Protein 5L7E (pdb70)

Organism: Homo sapiens (NCBI:txid9606)

InterPro domains:
  IPR000536 Nuclear hormone receptor, ligand-binding domain [PF00104] (767-943)
  IPR000536 Nuclear hormone receptor, ligand-binding domain [PS51843] (726-964)
  IPR000536 Nuclear hormone receptor, ligand-binding domain [SM00430] (771-935)
  IPR001628 Zinc finger, nuclear hormone receptor-type [PF00105] (602-669)
  IPR001628 Zinc finger, nuclear hormone receptor-type [PR00047] (603-619)
  IPR001628 Zinc finger, nuclear hormone receptor-type [PR00047] (619-634)
  IPR001628 Zinc finger, nuclear hormone receptor-type [PR00047] (652-660)
  IPR001628 Zinc finger, nuclear hormone receptor-type [PR00047] (660-668)
  IPR001628 Zinc finger, nuclear hormone receptor-type [PS00031] (603-629)
  IPR001628 Zinc finger, nuclear hormone receptor-type [PS51030] (600-675)
  IPR001628 Zinc finger, nuclear hormone receptor-type [SM00399] (600-671)
  IPR013088 Zinc finger, NHR/GATA-type [G3DSA:3.30.50.10] (594-694)
  IPR035500 Nuclear hormone receptor-like domain superfamily [G3DSA:1.10.565.10] (735-984)
  IPR035500 Nuclear hormone receptor-like domain superfamily [SSF48508] (736-982)
  IPR050200 Nuclear hormone receptor family NR3 subfamily [PTHR48092] (253-964)

Sequence (253 aa):
SPVMMVLENIEPEIVYAGYDSSKPDTAENLLSTLNRLAGKQMIQVVKWAKVLPGFKNLPLEDQITLIQYSWMSSLLSSSFALSWRSYKHTNSQFLYFAPDLVFNEEKMHQSAMYELCQQGMHQISLQFVRLQLTFEEYTIMKVLLLLSSTIPKDGLKSQAAFEEMRRTNYIKELRKMVTKSQSWQRFYQLTKLLDSMHDLVSDLLEFCFYTFRESHALKVEFPAMLVEIISDDQLPKVESGNAKPLYFHRKKSLLQQLLTE

Secondary structure (DSSP, 8-state):
-HHHHHHHTPPPP------TTS---HHHHHHHHHHHHHHHHHHHHHHHHTSTTGGGS-HHHHHHHHHHHHHHHHHHHHHHHHHHHHTTSSEEEETTEEE-HHHHHHTT-HHHHHHHHHHHHHHHHHT--HHHHHHHHHHHHTSEEETT--TTHHHHHHHHHHHHHHHHHHHTT---HHHHHHHHHHHHHHHHHHHHHHHHHHHHHHTHHHHT----HHHHHHHHHHHHHHHTT-EEE--SS--/--HHHHHHH-

B-factor: mean 28.47, std 14.19, range [10.64, 115.18]

Radius of gyration: 17.67 Å; Cα contacts (8 Å, |Δi|>4): 302; chains: 2; bounding box: 46×46×39 Å

Nearest PDB structures (foldseek):
  5l7e-assembly1_A  TM=1.004E+00  e=1.446E-34  Homo sapiens
  3vhv-assembly1_A  TM=9.940E-01  e=2.152E-33  Homo sapiens
  2aa2-assembly1_A  TM=9.932E-01  e=4.909E-32  Homo sapiens
  2aa5-assembly2_B  TM=9.903E-01  e=6.840E-32  Homo sapiens
  5vo4-assembly1_A  TM=9.742E-01  e=1.782E-23  Homo sapiens

Foldseek 3Di:
DLLVLLVVLPDDFDALPQDPVDDLALQSLLQSLQSLLLVVLVSVLVSLVSRPLSVVDDPVQNLQLSLVLSLLLLLLVQLVCCCVPPVLQWRCNGVNDTDDQVSLVRNVNVVLRVVSSVLSVVCSVLVDDPSLSSLLSVLSSLFKAFPVGDPCNVSSVVVNVVSLVSNQVVQVVVVRVVVSVSSLVSSQSSVVSSVVVLVVVLVCLVCVVVSVHDHDPSCVVSCVVNVVCVVVVRMDGHGPDDD/DDPVVVVVPD

GO terms:
  GO:1990837 sequence-specific double-stranded DNA binding (F, IDA)
  GO:1901224 positive regulation of non-canonical NF-kappaB signal transduction (P, IMP)
  GO:0043235 signaling receptor complex (C, IDA)
  GO:0003700 DNA-binding transcription factor activity (F, TAS)
  GO:0003707 nuclear steroid receptor activity (F, TAS)
  GO:0007165 signal transduction (P, TAS)
  GO:0005654 nucleoplasm (C, TAS)
  GO:0005829 cytosol (C, TAS)
  GO:0005515 protein binding (F, IPI)
  GO:0005654 nucleoplasm (C, IDA)
  GO:0017025 TBP-class protein binding (F, IPI)

Structure (mmCIF, N/CA/C/O backbone):
data_5L7E
#
_entry.id   5L7E
#
_cell.length_a   48.620
_cell.length_b   77.830
_cell.length_c   78.650
_cell.angle_alpha   90.00
_cell.angle_beta   90.00
_cell.angle_gamma   90.00
#
_symmetry.space_group_name_H-M   'P 21 21 21'
#
loop_
_entity.id
_entity.type
_entity.pdbx_description
1 polymer 'Mineralocorticoid receptor'
2 polymer 'NCOA1 peptide'
3 non-polymer '2-[N-CYCLOHEXYLAMINO]ETHANE SULFONIC ACID'
4 non-polymer (4S)-2-METHYL-2,4-PENTANEDIOL
5 non-polymer 'SULFATE ION'
6 non-polymer 1,2-ETHANEDIOL
7 non-polymer ~{N}-[[4-(3,5-dimethyl-1,2-oxazol-4-yl)phenyl]methyl]benzenesulfonamide
8 water water
#
loop_
_atom_site.group_PDB
_atom_site.id
_atom_site.type_symbol
_atom_site.label_atom_id
_atom_site.label_alt_id
_atom_site.label_comp_id
_atom_site.label_asym_id
_atom_site.label_entity_id
_atom_site.label_seq_id
_atom_site.pdbx_PDB_ins_code
_atom_site.Cartn_x
_atom_site.Cartn_y
_atom_site.Cartn_z
_atom_site.occupancy
_atom_site.B_iso_or_equiv
_atom_site.auth_seq_id
_atom_site.auth_comp_id
_atom_site.auth_asym_id
_atom_site.auth_atom_id
_atom_site.pdbx_PDB_model_num
ATOM 1 N N . SER A 1 25 ? -10.508 3.637 -4.759 1.00 43.96 737 SER A N 1
ATOM 2 C CA . SER A 1 25 ? -11.156 4.945 -4.751 1.00 42.76 737 SER A CA 1
ATOM 3 C C . SER A 1 25 ? -10.882 5.750 -3.476 1.00 40.74 737 SER A C 1
ATOM 4 O O . SER A 1 25 ? -10.309 6.826 -3.632 1.00 38.29 737 SER A O 1
ATOM 7 N N . PRO A 1 26 ? -11.238 5.314 -2.228 1.00 35.25 738 PRO A N 1
ATOM 8 C CA . PRO A 1 26 ? -10.892 6.135 -1.048 1.00 33.45 738 PRO A CA 1
ATOM 9 C C . PRO A 1 26 ? -9.384 6.344 -0.945 1.00 31.79 738 PRO A C 1
ATOM 10 O O . PRO A 1 26 ? -8.956 7.453 -0.647 1.00 30.17 738 PRO A O 1
ATOM 14 N N . VAL A 1 27 ? -8.586 5.314 -1.293 1.00 26.79 739 VAL A N 1
ATOM 15 C CA . VAL A 1 27 ? -7.124 5.384 -1.278 1.00 26.92 739 VAL A CA 1
ATOM 16 C C . VAL A 1 27 ? -6.609 6.376 -2.318 1.00 26.82 739 VAL A C 1
ATOM 17 O O . VAL A 1 27 ? -5.630 7.065 -2.049 1.00 25.35 739 VAL A O 1
ATOM 21 N N A MET A 1 28 ? -7.278 6.447 -3.493 0.50 22.77 740 MET A N 1
ATOM 22 N N B MET A 1 28 ? -7.247 6.449 -3.497 0.50 22.65 740 MET A N 1
ATOM 23 C CA A MET A 1 28 ? -6.925 7.369 -4.577 0.50 22.15 740 MET A CA 1
ATOM 24 C CA B MET A 1 28 ? -6.807 7.392 -4.523 0.50 21.93 740 MET A CA 1
ATOM 25 C C A MET A 1 28 ? -7.156 8.794 -4.100 0.50 23.65 740 MET A C 1
ATOM 26 C C B MET A 1 28 ? -7.140 8.824 -4.090 0.50 23.51 740 MET A C 1
ATOM 27 O O A MET A 1 28 ? -6.354 9.677 -4.407 0.50 23.60 740 MET A O 1
ATOM 28 O O B MET A 1 28 ? -6.358 9.735 -4.372 0.50 23.39 740 MET A O 1
ATOM 37 N N . VAL A 1 29 ? -8.227 9.006 -3.305 1.00 19.18 741 VAL A N 1
ATOM 38 C CA . VAL A 1 29 ? -8.554 10.328 -2.737 1.00 17.27 741 VAL A CA 1
ATOM 39 C C . VAL A 1 29 ? -7.416 10.681 -1.769 1.00 18.75 741 VAL A C 1
ATOM 40 O O . VAL A 1 29 ? -6.876 11.787 -1.865 1.00 17.34 741 VAL A O 1
ATOM 44 N N . LEU A 1 30 ? -7.027 9.724 -0.876 1.00 16.84 742 LEU A N 1
ATOM 45 C CA . LEU A 1 30 ? -5.932 9.929 0.087 1.00 16.70 742 LEU A CA 1
ATOM 46 C C . LEU A 1 30 ? -4.654 10.400 -0.606 1.00 19.80 742 LEU A C 1
ATOM 47 O O . LEU A 1 30 ? -4.022 11.353 -0.152 1.00 17.55 742 LEU A O 1
ATOM 52 N N . GLU A 1 31 ? -4.279 9.743 -1.717 1.00 17.90 743 GLU A N 1
ATOM 53 C CA . GLU A 1 31 ? -3.075 10.128 -2.449 1.00 18.99 743 GLU A CA 1
ATOM 54 C C . GLU A 1 31 ? -3.122 11.554 -2.961 1.00 22.63 743 GLU A C 1
ATOM 55 O O . GLU A 1 31 ? -2.110 12.251 -2.910 1.00 22.82 743 GLU A O 1
ATOM 61 N N . ASN A 1 32 ? -4.305 12.014 -3.403 1.00 18.00 744 ASN A N 1
ATOM 62 C CA . ASN A 1 32 ? -4.461 13.359 -3.961 1.00 17.93 744 ASN A CA 1
ATOM 63 C C . ASN A 1 32 ? -4.613 14.462 -2.936 1.00 22.42 744 ASN A C 1
ATOM 64 O O . ASN A 1 32 ? -4.394 15.613 -3.281 1.00 22.59 744 ASN A O 1
ATOM 69 N N . ILE A 1 33 ? -5.004 14.139 -1.690 1.00 18.89 745 ILE A N 1
ATOM 70 C CA . ILE A 1 33 ? -5.206 15.175 -0.659 1.00 17.16 745 ILE A CA 1
ATOM 71 C C . ILE A 1 33 ? -4.006 15.332 0.280 1.00 22.27 745 ILE A C 1
ATOM 72 O O . ILE A 1 33 ? -4.074 16.102 1.237 1.00 22.30 745 ILE A O 1
ATOM 77 N N . GLU A 1 34 ? -2.914 14.601 0.007 1.00 20.43 746 GLU A N 1
ATOM 78 C CA . GLU A 1 34 ? -1.702 14.656 0.814 1.00 21.85 746 GLU A CA 1
ATOM 79 C C . GLU A 1 34 ? -1.162 16.090 0.776 1.00 28.13 746 GLU A C 1
ATOM 80 O O . GLU A 1 34 ? -1.077 16.672 -0.306 1.00 27.89 746 GLU A O 1
ATOM 86 N N . PRO A 1 35 ? -0.974 16.737 1.948 1.00 26.79 747 PRO A N 1
ATOM 87 C CA . PRO A 1 35 ? -0.556 18.151 1.956 1.00 27.22 747 PRO A CA 1
ATOM 88 C C . PRO A 1 35 ? 0.814 18.346 1.333 1.00 30.97 747 PRO A C 1
ATOM 89 O O . PRO A 1 35 ? 1.629 17.434 1.374 1.00 30.72 747 PRO A O 1
ATOM 93 N N . GLU A 1 36 ? 1.064 19.529 0.777 1.00 27.56 748 GLU A N 1
ATOM 94 C CA . GLU A 1 36 ? 2.370 19.859 0.213 1.00 28.54 748 GLU A CA 1
ATOM 95 C C . GLU A 1 36 ? 3.391 19.985 1.359 1.00 30.68 748 GLU A C 1
ATOM 96 O O . GLU A 1 36 ? 3.018 20.284 2.486 1.00 26.86 748 GLU A O 1
ATOM 102 N N . ILE A 1 37 ? 4.661 19.715 1.078 1.00 29.62 749 ILE A N 1
ATOM 103 C CA . ILE A 1 37 ? 5.720 19.839 2.090 1.00 30.09 749 ILE A CA 1
ATOM 104 C C . ILE A 1 37 ? 5.862 21.336 2.476 1.00 29.16 749 ILE A C 1
ATOM 105 O O . ILE A 1 37 ? 5.611 22.206 1.646 1.00 29.72 749 ILE A O 1
ATOM 110 N N . VAL A 1 38 ? 6.152 21.625 3.743 1.00 21.69 750 VAL A N 1
ATOM 111 C CA . VAL A 1 38 ? 6.294 23.011 4.204 1.00 20.71 750 VAL A CA 1
ATOM 112 C C . VAL A 1 38 ? 7.704 23.253 4.737 1.00 20.11 750 VAL A C 1
ATOM 113 O O . VAL A 1 38 ? 8.346 22.312 5.230 1.00 17.56 750 VAL A O 1
ATOM 117 N N . TYR A 1 39 ? 8.188 24.496 4.627 1.00 15.96 751 TYR A N 1
ATOM 118 C CA . TYR A 1 39 ? 9.523 24.831 5.121 1.00 15.55 751 TYR A CA 1
ATOM 119 C C . TYR A 1 39 ? 9.484 25.112 6.609 1.00 19.60 751 TYR A C 1
ATOM 120 O O . TYR A 1 39 ? 8.469 25.592 7.119 1.00 19.21 751 TYR A O 1
ATOM 129 N N . ALA A 1 40 ? 10.619 24.896 7.279 1.00 17.48 752 ALA A N 1
ATOM 130 C CA . ALA A 1 40 ? 10.754 25.138 8.709 1.00 19.49 752 ALA A CA 1
ATOM 131 C C . ALA A 1 40 ? 10.980 26.623 9.021 1.00 26.44 752 ALA A C 1
ATOM 132 O O . ALA A 1 40 ? 10.598 27.090 10.101 1.00 26.24 752 ALA A O 1
ATOM 134 N N . GLY A 1 41 ? 11.621 27.337 8.098 1.00 23.62 753 GLY A N 1
ATOM 135 C CA . GLY A 1 41 ? 11.989 28.734 8.318 1.00 24.95 753 GLY A CA 1
ATOM 136 C C . GLY A 1 41 ? 13.165 28.778 9.275 1.00 30.31 753 GLY A C 1
ATOM 137 O O . GLY A 1 41 ? 13.255 29.660 10.132 1.00 32.40 753 GLY A O 1
ATOM 138 N N . TYR A 1 42 ? 14.045 27.779 9.166 1.00 24.28 754 TYR A N 1
ATOM 139 C CA . TYR A 1 42 ? 15.218 27.614 10.011 1.00 24.23 754 TYR A CA 1
ATOM 140 C C . TYR A 1 42 ? 16.300 28.646 9.685 1.00 30.22 754 TYR A C 1
ATOM 141 O O . TYR A 1 42 ? 16.663 28.792 8.522 1.00 29.82 754 TYR A O 1
ATOM 150 N N . ASP A 1 43 ? 16.799 29.353 10.724 1.00 27.41 755 ASP A N 1
ATOM 151 C CA . ASP A 1 43 ? 17.853 30.365 10.632 1.00 27.31 755 ASP A CA 1
ATOM 152 C C . ASP A 1 43 ? 19.202 29.760 11.024 1.00 30.61 755 ASP A C 1
ATOM 153 O O . ASP A 1 43 ? 19.538 29.674 12.213 1.00 30.49 755 ASP A O 1
ATOM 158 N N . SER A 1 44 ? 19.967 29.315 10.010 1.00 27.83 756 SER A N 1
ATOM 159 C CA . SER A 1 44 ? 21.272 28.677 10.184 1.00 28.39 756 SER A CA 1
ATOM 160 C C . SER A 1 44 ? 22.388 29.674 10.563 1.00 36.11 756 SER A C 1
ATOM 161 O O . SER A 1 44 ? 23.522 29.259 10.779 1.00 35.71 756 SER A O 1
ATOM 164 N N . SER A 1 45 ? 22.066 30.968 10.639 1.00 35.69 757 SER A N 1
ATOM 165 C CA . SER A 1 45 ? 23.019 32.001 11.047 1.00 37.07 757 SER A CA 1
ATOM 166 C C . SER A 1 45 ? 22.980 32.129 12.574 1.00 45.35 757 SER A C 1
ATOM 167 O O . SER A 1 45 ? 23.957 32.567 13.173 1.00 47.19 757 SER A O 1
ATOM 170 N N . LYS A 1 46 ? 21.845 31.732 13.197 1.00 42.69 758 LYS A N 1
ATOM 171 C CA . LYS A 1 46 ? 21.628 31.730 14.648 1.00 42.32 758 LYS A CA 1
ATOM 172 C C . LYS A 1 46 ? 22.357 30.535 15.287 1.00 47.16 758 LYS A C 1
ATOM 173 O O . LYS A 1 46 ? 22.517 29.506 14.612 1.00 47.18 758 LYS A O 1
ATOM 179 N N . PRO A 1 47 ? 22.797 30.611 16.577 1.00 43.49 759 PRO A N 1
ATOM 180 C CA . PRO A 1 47 ? 23.496 29.454 17.169 1.00 42.61 759 PRO A CA 1
ATOM 181 C C . PRO A 1 47 ? 22.586 28.236 17.267 1.00 44.79 759 PRO A C 1
ATOM 182 O O . PRO A 1 47 ? 21.381 28.391 17.496 1.00 44.22 759 PRO A O 1
ATOM 186 N N . ASP A 1 48 ? 23.142 27.037 17.027 1.00 39.27 760 ASP A N 1
ATOM 187 C CA . ASP A 1 48 ? 22.350 25.814 17.078 1.00 38.24 760 ASP A CA 1
ATOM 188 C C . ASP A 1 48 ? 22.178 25.267 18.465 1.00 40.12 760 ASP A C 1
ATOM 189 O O . ASP A 1 48 ? 22.569 24.136 18.757 1.00 41.83 760 ASP A O 1
ATOM 194 N N . THR A 1 49 ? 21.568 26.084 19.328 1.00 33.05 761 THR A N 1
ATOM 195 C CA . THR A 1 49 ? 21.280 25.703 20.702 1.00 31.23 761 THR A CA 1
ATOM 196 C C . THR A 1 49 ? 20.002 24.869 20.663 1.00 31.36 761 THR A C 1
ATOM 197 O O . THR A 1 49 ? 19.297 24.888 19.646 1.00 28.89 761 THR A O 1
ATOM 201 N N . ALA A 1 50 ? 19.711 24.146 21.753 1.00 27.99 762 ALA A N 1
ATOM 202 C CA . ALA A 1 50 ? 18.489 23.350 21.888 1.00 29.05 762 ALA A CA 1
ATOM 203 C C . ALA A 1 50 ? 17.253 24.274 21.800 1.00 32.07 762 ALA A C 1
ATOM 204 O O . ALA A 1 50 ? 16.300 23.935 21.107 1.00 30.09 762 ALA A O 1
ATOM 206 N N . GLU A 1 51 ? 17.309 25.478 22.418 1.00 28.77 763 GLU A N 1
ATOM 207 C CA . GLU A 1 51 ? 16.177 26.422 22.374 1.00 29.08 763 GLU A CA 1
ATOM 208 C C . GLU A 1 51 ? 15.828 26.904 20.977 1.00 31.03 763 GLU A C 1
ATOM 209 O O . GLU A 1 51 ? 14.647 26.980 20.652 1.00 30.16 763 GLU A O 1
ATOM 215 N N . ASN A 1 52 ? 16.841 27.223 20.153 1.00 25.88 764 ASN A N 1
ATOM 216 C CA . ASN A 1 52 ? 16.629 27.685 18.791 1.00 25.35 764 ASN A CA 1
ATOM 217 C C . ASN A 1 52 ? 16.106 26.548 17.901 1.00 26.58 764 ASN A C 1
ATOM 218 O O . ASN A 1 52 ? 15.134 26.753 17.163 1.00 25.11 764 ASN A O 1
ATOM 223 N N . LEU A 1 53 ? 16.708 25.353 18.001 1.00 22.75 765 LEU A N 1
ATOM 224 C CA . LEU A 1 53 ? 16.247 24.186 17.221 1.00 22.05 765 LEU A CA 1
ATOM 225 C C . LEU A 1 53 ? 14.835 23.768 17.620 1.00 21.45 765 LEU A C 1
ATOM 226 O O . LEU A 1 53 ? 13.980 23.585 16.743 1.00 20.03 765 LEU A O 1
ATOM 231 N N . LEU A 1 54 ? 14.581 23.637 18.931 1.00 17.41 766 LEU A N 1
ATOM 232 C CA . LEU A 1 54 ? 13.245 23.242 19.405 1.00 18.72 766 LEU A CA 1
ATOM 233 C C . LEU A 1 54 ? 12.191 24.280 19.061 1.00 21.07 766 LEU A C 1
ATOM 234 O O . LEU A 1 54 ? 11.093 23.896 18.666 1.00 19.42 766 LEU A O 1
ATOM 239 N N . SER A 1 55 ? 12.527 25.600 19.163 1.00 18.69 767 SER A N 1
ATOM 240 C CA . SER A 1 55 ? 11.555 26.653 18.801 1.00 18.14 767 SER A CA 1
ATOM 241 C C . SER A 1 55 ? 11.204 26.561 17.300 1.00 20.54 767 SER A C 1
ATOM 242 O O . SER A 1 55 ? 10.047 26.717 16.929 1.00 17.97 767 SER A O 1
ATOM 245 N N . THR A 1 56 ? 12.206 26.304 16.446 1.00 18.87 768 THR A N 1
ATOM 246 C CA . THR A 1 56 ? 12.006 26.166 14.991 1.00 17.83 768 THR A CA 1
ATOM 247 C C . THR A 1 56 ? 11.125 24.937 14.707 1.00 19.19 768 THR A C 1
ATOM 248 O O . THR A 1 56 ? 10.218 25.017 13.875 1.00 17.47 768 THR A O 1
ATOM 252 N N . LEU A 1 57 ? 11.406 23.810 15.381 1.00 17.25 769 LEU A N 1
ATOM 253 C CA . LEU A 1 57 ? 10.609 22.577 15.227 1.00 16.83 769 LEU A CA 1
ATOM 254 C C . LEU A 1 57 ? 9.161 22.797 15.681 1.00 18.22 769 LEU A C 1
ATOM 255 O O . LEU A 1 57 ? 8.241 22.322 15.025 1.00 16.18 769 LEU A O 1
ATOM 260 N N . ASN A 1 58 ? 8.966 23.533 16.804 1.00 14.84 770 ASN A N 1
ATOM 261 C CA . ASN A 1 58 ? 7.627 23.848 17.318 1.00 14.52 770 ASN A CA 1
ATOM 262 C C . ASN A 1 58 ? 6.847 24.729 16.348 1.00 17.75 770 ASN A C 1
ATOM 263 O O . ASN A 1 58 ? 5.662 24.457 16.131 1.00 15.42 770 ASN A O 1
ATOM 268 N N . ARG A 1 59 ? 7.498 25.767 15.752 1.00 15.30 771 ARG A N 1
ATOM 269 C CA . ARG A 1 59 ? 6.847 26.618 14.736 1.00 15.78 771 ARG A CA 1
ATOM 270 C C . ARG A 1 59 ? 6.472 25.746 13.513 1.00 18.24 771 ARG A C 1
ATOM 271 O O . ARG A 1 59 ? 5.379 25.893 12.968 1.00 17.39 771 ARG A O 1
ATOM 279 N N . LEU A 1 60 ? 7.392 24.859 13.070 1.00 15.61 772 LEU A N 1
ATOM 280 C CA . LEU A 1 60 ? 7.094 23.962 11.947 1.00 16.06 772 LEU A CA 1
ATOM 281 C C . LEU A 1 60 ? 5.878 23.052 12.285 1.00 17.13 772 LEU A C 1
ATOM 282 O O . LEU A 1 60 ? 4.986 22.902 11.453 1.00 16.30 772 LEU A O 1
ATOM 287 N N . ALA A 1 61 ? 5.828 22.495 13.510 1.00 14.19 773 ALA A N 1
ATOM 288 C CA . ALA A 1 61 ? 4.688 21.656 13.942 1.00 14.87 773 ALA A CA 1
ATOM 289 C C . ALA A 1 61 ? 3.377 22.431 13.903 1.00 16.52 773 ALA A C 1
ATOM 290 O O . ALA A 1 61 ? 2.367 21.874 13.488 1.00 14.21 773 ALA A O 1
ATOM 292 N N . GLY A 1 62 ? 3.399 23.706 14.313 1.00 15.42 774 GLY A N 1
ATOM 293 C CA . GLY A 1 62 ? 2.197 24.535 14.273 1.00 14.57 774 GLY A CA 1
ATOM 294 C C . GLY A 1 62 ? 1.689 24.670 12.841 1.00 17.77 774 GLY A C 1
ATOM 295 O O . GLY A 1 62 ? 0.485 24.536 12.595 1.00 17.98 774 GLY A O 1
ATOM 296 N N . LYS A 1 63 ? 2.608 24.928 11.879 1.00 16.30 775 LYS A N 1
ATOM 297 C CA . LYS A 1 63 ? 2.251 25.072 10.458 1.00 17.30 775 LYS A CA 1
ATOM 298 C C . LYS A 1 63 ? 1.698 23.755 9.915 1.00 19.40 775 LYS A C 1
ATOM 299 O O . LYS A 1 63 ? 0.660 23.729 9.241 1.00 17.51 775 LYS A O 1
ATOM 305 N N . GLN A 1 64 ? 2.363 22.654 10.273 1.00 15.39 776 GLN A N 1
ATOM 306 C CA . GLN A 1 64 ? 1.943 21.309 9.872 1.00 14.31 776 GLN A CA 1
ATOM 307 C C . GLN A 1 64 ? 0.586 20.944 10.459 1.00 17.05 776 GLN A C 1
ATOM 308 O O . GLN A 1 64 ? -0.185 20.253 9.797 1.00 18.54 776 GLN A O 1
ATOM 314 N N . MET A 1 65 ? 0.276 21.425 11.678 1.00 14.07 777 MET A N 1
ATOM 315 C CA . MET A 1 65 ? -1.038 21.172 12.277 1.00 14.03 777 MET A CA 1
ATOM 316 C C . MET A 1 65 ? -2.183 21.865 11.519 1.00 18.89 777 MET A C 1
ATOM 317 O O . MET A 1 65 ? -3.286 21.319 11.423 1.00 18.15 777 MET A O 1
ATOM 322 N N . ILE A 1 66 ? -1.915 23.035 10.926 1.00 17.37 778 ILE A N 1
ATOM 323 C CA . ILE A 1 66 ? -2.951 23.687 10.098 1.00 17.82 778 ILE A CA 1
ATOM 324 C C . ILE A 1 66 ? -3.236 22.781 8.869 1.00 18.52 778 ILE A C 1
ATOM 325 O O . ILE A 1 66 ? -4.395 22.550 8.513 1.00 18.31 778 ILE A O 1
ATOM 330 N N . GLN A 1 67 ? -2.185 22.217 8.281 1.00 15.30 779 GLN A N 1
ATOM 331 C CA . GLN A 1 67 ? -2.315 21.284 7.155 1.00 16.81 779 GLN A CA 1
ATOM 332 C C . GLN A 1 67 ? -3.082 20.019 7.560 1.00 20.29 779 GLN A C 1
ATOM 333 O O . GLN A 1 67 ? -3.888 19.538 6.761 1.00 18.99 779 GLN A O 1
ATOM 339 N N . VAL A 1 68 ? -2.821 19.478 8.784 1.00 16.07 780 VAL A N 1
ATOM 340 C CA . VAL A 1 68 ? -3.535 18.296 9.299 1.00 15.37 780 VAL A CA 1
ATOM 341 C C . VAL A 1 68 ? -5.031 18.605 9.357 1.00 18.92 780 VAL A C 1
ATOM 342 O O . VAL A 1 68 ? -5.833 17.813 8.876 1.00 17.76 780 VAL A O 1
ATOM 346 N N . VAL A 1 69 ? -5.407 19.762 9.937 1.00 16.14 781 VAL A N 1
ATOM 347 C CA . VAL A 1 69 ? -6.822 20.133 10.017 1.00 16.92 781 VAL A CA 1
ATOM 348 C C . VAL A 1 69 ? -7.473 20.201 8.617 1.00 20.99 781 VAL A C 1
ATOM 349 O O . VAL A 1 69 ? -8.535 19.610 8.409 1.00 20.05 781 VAL A O 1
ATOM 353 N N . LYS A 1 70 ? -6.825 20.886 7.664 1.00 18.33 782 LYS A N 1
ATOM 354 C CA . LYS A 1 70 ? -7.327 20.990 6.272 1.00 18.16 782 LYS A CA 1
ATOM 355 C C . LYS A 1 70 ? -7.444 19.631 5.563 1.00 20.86 782 LYS A C 1
ATOM 356 O O . LYS A 1 70 ? -8.420 19.398 4.840 1.00 20.26 782 LYS A O 1
ATOM 362 N N . TRP A 1 71 ? -6.483 18.723 5.815 1.00 16.27 783 TRP A N 1
ATOM 363 C CA . TRP A 1 71 ? -6.453 17.356 5.265 1.00 16.63 783 TRP A CA 1
ATOM 364 C C . TRP A 1 71 ? -7.622 16.557 5.872 1.00 19.58 783 TRP A C 1
ATOM 365 O O . TRP A 1 71 ? -8.412 15.981 5.126 1.00 18.43 783 TRP A O 1
ATOM 376 N N . ALA A 1 72 ? -7.748 16.560 7.212 1.00 16.99 784 ALA A N 1
ATOM 377 C CA . ALA A 1 72 ? -8.816 15.840 7.931 1.00 18.43 784 ALA A CA 1
ATOM 378 C C . ALA A 1 72 ? -10.207 16.253 7.455 1.00 22.06 784 ALA A C 1
ATOM 379 O O . ALA A 1 72 ? -11.055 15.383 7.263 1.00 21.49 784 ALA A O 1
ATOM 381 N N . LYS A 1 73 ? -10.423 17.557 7.209 1.00 18.48 785 LYS A N 1
ATOM 382 C CA . LYS A 1 73 ? -11.707 18.075 6.717 1.00 19.26 785 LYS A CA 1
ATOM 383 C C . LYS A 1 73 ? -12.161 17.387 5.425 1.00 23.89 785 LYS A C 1
ATOM 384 O O . LYS A 1 73 ? -13.352 17.172 5.267 1.00 24.31 785 LYS A O 1
ATOM 390 N N . VAL A 1 74 ? -11.215 17.000 4.526 1.00 18.79 786 VAL A N 1
ATOM 391 C CA . VAL A 1 74 ? -11.546 16.376 3.230 1.00 18.00 786 VAL A CA 1
ATOM 392 C C . VAL A 1 74 ? -11.311 14.867 3.181 1.00 21.16 786 VAL A C 1
ATOM 393 O O . VAL A 1 74 ? -11.400 14.255 2.124 1.00 18.94 786 VAL A O 1
ATOM 397 N N . LEU A 1 75 ? -11.018 14.274 4.334 1.00 19.72 787 LEU A N 1
ATOM 398 C CA . LEU A 1 75 ? -10.759 12.852 4.468 1.00 20.42 787 LEU A CA 1
ATOM 399 C C . LEU A 1 75 ? -12.086 12.120 4.329 1.00 22.78 787 LEU A C 1
ATOM 400 O O . LEU A 1 75 ? -12.996 12.451 5.081 1.00 22.66 787 LEU A O 1
ATOM 405 N N . PRO A 1 76 ? -12.278 11.172 3.382 1.00 21.25 788 PRO A N 1
ATOM 406 C CA . PRO A 1 76 ? -13.615 10.519 3.277 1.00 21.83 788 PRO A CA 1
ATOM 407 C C . PRO A 1 76 ? -14.085 9.901 4.595 1.00 24.23 788 PRO A C 1
ATOM 408 O O . PRO A 1 76 ? -13.338 9.168 5.235 1.00 24.92 788 PRO A O 1
ATOM 412 N N . GLY A 1 77 ? -15.256 10.326 5.035 1.00 21.64 789 GLY A N 1
ATOM 413 C CA . GLY A 1 77 ? -15.892 9.862 6.268 1.00 21.26 789 GLY A CA 1
ATOM 414 C C . GLY A 1 77 ? -15.742 10.754 7.485 1.00 23.87 789 GLY A C 1
ATOM 415 O O . GLY A 1 77 ? -16.568 10.687 8.403 1.00 22.68 789 GLY A O 1
ATOM 416 N N . PHE A 1 78 ? -14.704 11.625 7.504 1.00 19.66 790 PHE A N 1
ATOM 417 C CA . PHE A 1 78 ? -14.422 12.452 8.674 1.00 19.50 790 PHE A CA 1
ATOM 418 C C . PHE A 1 78 ? -15.515 13.433 9.046 1.00 23.65 790 PHE A C 1
ATOM 419 O O . PHE A 1 78 ? -15.824 13.576 10.235 1.00 20.82 790 PHE A O 1
ATOM 427 N N . LYS A 1 79 ? -16.133 14.063 8.033 1.00 23.50 791 LYS A N 1
ATOM 428 C CA . LYS A 1 79 ? -17.232 15.023 8.193 1.00 24.80 791 LYS A CA 1
ATOM 429 C C . LYS A 1 79 ? -18.493 14.401 8.821 1.00 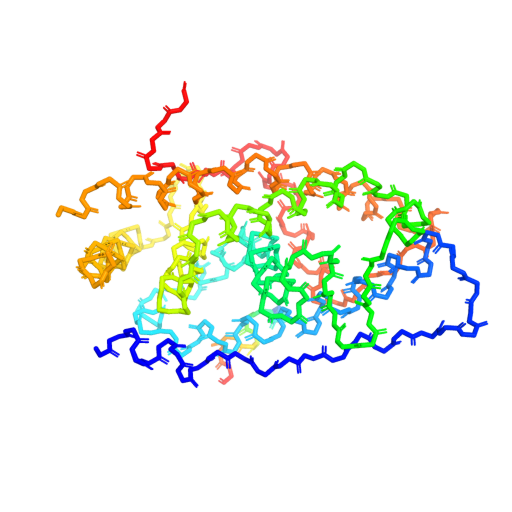28.29 791 LYS A C 1
ATOM 430 O O . LYS A 1 79 ? -19.311 15.143 9.348 1.00 28.72 791 LYS A O 1
ATOM 436 N N . ASN A 1 80 ? -18.667 13.069 8.746 1.00 24.51 792 ASN A N 1
ATOM 437 C CA . ASN A 1 80 ? -19.799 12.366 9.376 1.00 25.13 792 ASN A CA 1
ATOM 438 C C . ASN A 1 80 ? -19.664 12.434 10.912 1.00 27.97 792 ASN A C 1
ATOM 439 O O . ASN A 1 80 ? -20.663 12.391 11.630 1.00 27.05 792 ASN A O 1
ATOM 444 N N . LEU A 1 81 ? -18.423 12.552 11.419 1.00 22.23 793 LEU A N 1
ATOM 445 C CA . LEU A 1 81 ? -18.223 12.588 12.867 1.00 20.38 793 LEU A CA 1
ATOM 446 C C . LEU A 1 81 ? -18.585 13.964 13.418 1.00 24.12 793 LEU A C 1
ATOM 447 O O . LEU A 1 81 ? -18.279 14.968 12.772 1.00 24.05 793 LEU A O 1
ATOM 452 N N . PRO A 1 82 ? -19.222 14.044 14.612 1.00 21.08 794 PRO A N 1
ATOM 453 C CA . PRO A 1 82 ? -19.530 15.361 15.183 1.00 20.89 794 PRO A CA 1
ATOM 454 C C . PRO A 1 82 ? -18.278 16.173 15.436 1.00 23.58 794 PRO A C 1
ATOM 455 O O . PRO A 1 82 ? -17.186 15.612 15.599 1.00 19.73 794 PRO A O 1
ATOM 459 N N . LEU A 1 83 ? -18.434 17.499 15.404 1.00 22.99 795 LEU A N 1
ATOM 460 C CA . LEU A 1 83 ? -17.340 18.448 15.589 1.00 23.47 795 LEU A CA 1
ATOM 461 C C . LEU A 1 83 ? -16.476 18.180 16.825 1.00 26.34 795 LEU A C 1
ATOM 462 O O . LEU A 1 83 ? -15.250 18.194 16.706 1.00 24.55 795 LEU A O 1
ATOM 467 N N . GLU A 1 84 ? -17.110 17.944 17.999 1.00 22.36 796 GLU A N 1
ATOM 468 C CA . GLU A 1 84 ? -16.405 17.656 19.250 1.00 21.99 796 GLU A CA 1
ATOM 469 C C . GLU A 1 84 ? -15.484 16.418 19.080 1.00 20.93 796 GLU A C 1
ATOM 470 O O . GLU A 1 84 ? -14.372 16.413 19.607 1.00 20.43 796 GLU A O 1
ATOM 476 N N . ASP A 1 85 ? -15.959 15.388 18.365 1.00 17.79 797 ASP A N 1
ATOM 477 C CA . ASP A 1 85 ? -15.182 14.157 18.119 1.00 16.55 797 ASP A CA 1
ATOM 478 C C . ASP A 1 85 ? -14.024 14.411 17.148 1.00 19.59 797 ASP A C 1
ATOM 479 O O . ASP A 1 85 ? -12.955 13.837 17.304 1.00 17.16 797 ASP A O 1
ATOM 484 N N . GLN A 1 86 ? -14.236 15.265 16.149 1.00 17.73 798 GLN A N 1
ATOM 485 C CA . GLN A 1 86 ? -13.182 15.619 15.171 1.00 16.82 798 GLN A CA 1
ATOM 486 C C . GLN A 1 86 ? -12.040 16.312 15.900 1.00 18.58 798 GLN A C 1
ATOM 487 O O . GLN A 1 86 ? -10.876 16.002 15.656 1.00 17.02 798 GLN A O 1
ATOM 493 N N . ILE A 1 87 ? -12.378 17.226 16.815 1.00 15.80 799 ILE A N 1
ATOM 494 C CA . ILE A 1 87 ? -11.408 17.963 17.647 1.00 17.34 799 ILE A CA 1
ATOM 495 C C . ILE A 1 87 ? -10.672 17.001 18.570 1.00 18.10 799 ILE A C 1
ATOM 496 O O . ILE A 1 87 ? -9.444 17.049 18.628 1.00 15.81 799 ILE A O 1
ATOM 501 N N . THR A 1 88 ? -11.411 16.107 19.252 1.00 15.79 800 THR A N 1
ATOM 502 C CA . THR A 1 88 ? -10.804 15.123 20.163 1.00 16.22 800 THR A CA 1
ATOM 503 C C . THR A 1 88 ? -9.757 14.271 19.420 1.00 17.41 800 THR A C 1
ATOM 504 O O . THR A 1 88 ? -8.642 14.096 19.915 1.00 15.96 800 THR A O 1
ATOM 508 N N . LEU A 1 89 ? -10.123 13.740 18.247 1.00 14.33 801 LEU A N 1
ATOM 509 C CA . LEU A 1 89 ? -9.232 12.883 17.438 1.00 13.52 801 LEU A CA 1
ATOM 510 C C . LEU A 1 89 ? -7.959 13.576 16.989 1.00 16.46 801 LEU A C 1
ATOM 511 O O . LEU A 1 89 ? -6.876 13.022 17.162 1.00 15.33 801 LEU A O 1
ATOM 516 N N . ILE A 1 90 ? -8.078 14.814 16.479 1.00 13.80 802 ILE A N 1
ATOM 517 C CA . ILE A 1 90 ? -6.921 15.619 16.067 1.00 14.34 802 ILE A CA 1
ATOM 518 C C . ILE A 1 90 ? -6.028 15.917 17.288 1.00 15.83 802 ILE A C 1
ATOM 519 O O . ILE A 1 90 ? -4.820 15.798 17.174 1.00 14.46 802 ILE A O 1
ATOM 524 N N . GLN A 1 91 ? -6.614 16.315 18.431 1.00 14.23 803 GLN A N 1
ATOM 525 C CA . GLN A 1 91 ? -5.815 16.640 19.629 1.00 14.12 803 GLN A CA 1
ATOM 526 C C . GLN A 1 91 ? -5.090 15.425 20.219 1.00 18.25 803 GLN A C 1
ATOM 527 O O . GLN A 1 91 ? -3.977 15.571 20.710 1.00 17.93 803 GLN A O 1
ATOM 533 N N . TYR A 1 92 ? -5.721 14.245 20.212 1.00 15.37 804 TYR A N 1
ATOM 534 C CA . TYR A 1 92 ? -5.048 13.044 20.731 1.00 15.90 804 TYR A CA 1
ATOM 535 C C . TYR A 1 92 ? -3.981 12.494 19.777 1.00 17.97 804 TYR A C 1
ATOM 536 O O . TYR A 1 92 ? -3.012 11.890 20.235 1.00 19.33 804 TYR A O 1
ATOM 545 N N . SER A 1 93 ? -4.197 12.600 18.462 1.00 12.36 805 SER A N 1
ATOM 546 C CA . SER A 1 93 ? -3.301 11.956 17.488 1.00 12.41 805 SER A CA 1
ATOM 547 C C . SER A 1 93 ? -2.213 12.817 16.868 1.00 15.18 805 SER A C 1
ATOM 548 O O . SER A 1 93 ? -1.427 12.263 16.100 1.00 14.46 805 SER A O 1
ATOM 551 N N . TRP A 1 94 ? -2.194 14.139 17.123 1.00 13.91 806 TRP A N 1
ATOM 552 C CA . TRP A 1 94 ? -1.282 15.087 16.470 1.00 14.28 806 TRP A CA 1
ATOM 553 C C . TRP A 1 94 ? 0.185 14.647 16.442 1.00 16.24 806 TRP A C 1
ATOM 554 O O . TRP A 1 94 ? 0.791 14.643 15.363 1.00 14.74 806 TRP A O 1
ATOM 565 N N . MET A 1 95 ? 0.729 14.224 17.599 1.00 12.87 807 MET A N 1
ATOM 566 C CA . MET A 1 95 ? 2.137 13.771 17.662 1.00 11.76 807 MET A CA 1
ATOM 567 C C . MET A 1 95 ? 2.368 12.530 16.799 1.00 15.70 807 MET A C 1
ATOM 568 O O . MET A 1 95 ? 3.423 12.430 16.143 1.00 15.04 807 MET A O 1
ATOM 573 N N A SER A 1 96 ? 1.405 11.585 16.794 0.50 12.25 808 SER A N 1
ATOM 574 N N B SER A 1 96 ? 1.396 11.583 16.792 0.50 13.12 808 SER A N 1
ATOM 575 C CA A SER A 1 96 ? 1.509 10.365 15.990 0.50 11.52 808 SER A CA 1
ATOM 576 C CA B SER A 1 96 ? 1.465 10.354 15.987 0.50 12.87 808 SER A CA 1
ATOM 577 C C A SER A 1 96 ? 1.521 10.679 14.495 0.50 15.34 808 SER A C 1
ATOM 578 C C B SER A 1 96 ? 1.522 10.687 14.502 0.50 15.93 808 SER A C 1
ATOM 579 O O A SER A 1 96 ? 2.330 10.108 13.765 0.50 12.81 808 SER A O 1
ATOM 580 O O B SER A 1 96 ? 2.350 10.127 13.784 0.50 13.45 808 SER A O 1
ATOM 585 N N . LEU A 1 97 ? 0.632 11.587 14.045 1.00 12.89 809 LEU A N 1
ATOM 586 C CA . LEU A 1 97 ? 0.541 11.989 12.640 1.00 13.42 809 LEU A CA 1
ATOM 587 C C . LEU A 1 97 ? 1.816 12.707 12.199 1.00 15.70 809 LEU A C 1
ATOM 588 O O . LEU A 1 97 ? 2.341 12.418 11.122 1.00 16.20 809 LEU A O 1
ATOM 593 N N . LEU A 1 98 ? 2.321 13.617 13.043 1.00 12.28 810 LEU A N 1
ATOM 594 C CA . LEU A 1 98 ? 3.550 14.359 12.706 1.00 12.74 810 LEU A CA 1
ATOM 595 C C . LEU A 1 98 ? 4.779 13.445 12.661 1.00 15.18 810 LEU A C 1
ATOM 596 O O . LEU A 1 98 ? 5.610 13.596 11.766 1.00 13.69 810 LEU A O 1
ATOM 601 N N A SER A 1 99 ? 4.897 12.496 13.607 0.34 13.13 811 SER A N 1
ATOM 602 N N B SER A 1 99 ? 4.877 12.488 13.597 0.33 12.29 811 SER A N 1
ATOM 603 N N C SER A 1 99 ? 4.879 12.491 13.603 0.33 12.69 811 SER A N 1
ATOM 604 C CA A SER A 1 99 ? 6.057 11.592 13.610 0.34 13.16 811 SER A CA 1
ATOM 605 C CA B SER A 1 99 ? 6.014 11.560 13.642 0.33 11.96 811 SER A CA 1
ATOM 606 C CA C SER A 1 99 ? 6.018 11.565 13.651 0.33 12.56 811 SER A CA 1
ATOM 607 C C A SER A 1 99 ? 6.008 10.567 12.460 0.34 17.01 811 SER A C 1
ATOM 608 C C B SER A 1 99 ? 5.994 10.591 12.454 0.33 16.45 811 SER A C 1
ATOM 609 C C C SER A 1 99 ? 5.996 10.591 12.459 0.33 16.70 811 SER A C 1
ATOM 610 O O A SER A 1 99 ? 7.051 10.235 11.899 0.34 16.31 811 SER A O 1
ATOM 611 O O B SER A 1 99 ? 7.041 10.309 11.873 0.33 15.73 811 SER A O 1
ATOM 612 O O C SER A 1 99 ? 7.043 10.309 11.879 0.33 15.97 811 SER A O 1
ATOM 619 N N . PHE A 1 100 ? 4.800 10.102 12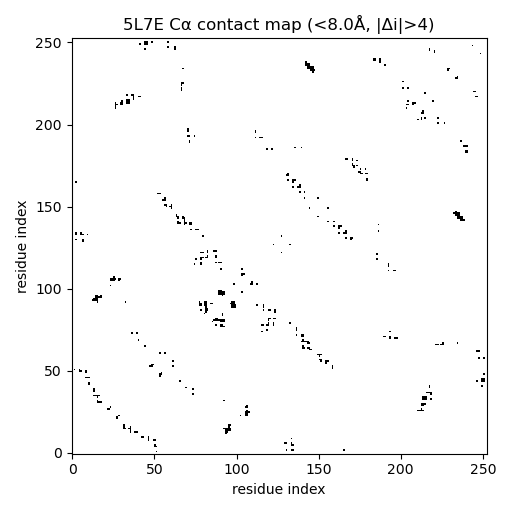.084 1.00 14.11 812 PHE A N 1
ATOM 620 C CA . PHE A 1 100 ? 4.629 9.163 10.956 1.00 13.07 812 PHE A CA 1
ATOM 621 C C . PHE A 1 100 ? 4.987 9.819 9.626 1.00 17.05 812 PHE A C 1
ATOM 622 O O . PHE A 1 100 ? 5.696 9.210 8.802 1.00 17.57 812 PHE A O 1
ATOM 630 N N . ALA A 1 101 ? 4.590 11.090 9.462 1.00 13.73 813 ALA A N 1
ATOM 631 C CA . ALA A 1 101 ? 4.858 11.858 8.233 1.00 13.50 813 ALA A CA 1
ATOM 632 C C . ALA A 1 101 ? 6.349 12.209 8.182 1.00 17.16 813 ALA A C 1
ATOM 633 O O . ALA A 1 101 ? 6.941 12.178 7.102 1.00 16.15 813 ALA A O 1
ATOM 635 N N . LEU A 1 102 ? 6.966 12.484 9.354 1.00 14.18 814 LEU A N 1
ATOM 636 C CA . LEU A 1 102 ? 8.419 12.721 9.413 1.00 14.03 814 LEU A CA 1
ATOM 637 C C . LEU A 1 102 ? 9.169 11.463 8.905 1.00 17.89 814 LEU A C 1
ATOM 638 O O . LEU A 1 102 ? 10.098 11.574 8.094 1.00 16.47 814 LEU A O 1
ATOM 643 N N . SER A 1 103 ? 8.744 10.279 9.359 1.00 16.77 815 SER A N 1
ATOM 644 C CA . SER A 1 103 ? 9.355 9.037 8.895 1.00 17.12 815 SER A CA 1
ATOM 645 C C . SER A 1 103 ? 9.146 8.840 7.388 1.00 19.94 815 SER A C 1
ATOM 646 O O . SER A 1 103 ? 10.077 8.401 6.710 1.00 17.60 815 SER A O 1
ATOM 649 N N . TRP A 1 104 ? 7.966 9.231 6.855 1.00 16.10 816 TRP A N 1
ATOM 650 C CA . TRP A 1 104 ? 7.721 9.109 5.417 1.00 17.11 816 TRP A CA 1
ATOM 651 C C . TRP A 1 104 ? 8.664 10.054 4.627 1.00 19.86 816 TRP A C 1
ATOM 652 O O . TRP A 1 104 ? 9.279 9.615 3.659 1.00 17.80 816 TRP A O 1
ATOM 663 N N . ARG A 1 105 ? 8.770 11.326 5.043 1.00 15.47 817 ARG A N 1
ATOM 664 C CA . ARG A 1 105 ? 9.674 12.264 4.361 1.00 15.33 817 ARG A CA 1
ATOM 665 C C . ARG A 1 105 ? 11.120 11.775 4.443 1.00 18.91 817 ARG A C 1
ATOM 666 O O . ARG A 1 105 ? 11.853 11.893 3.461 1.00 18.31 817 ARG A O 1
ATOM 674 N N . SER A 1 106 ? 11.531 11.251 5.611 1.00 15.47 818 SER A N 1
ATOM 675 C CA . SER A 1 106 ? 12.879 10.720 5.820 1.00 15.95 818 SER A CA 1
ATOM 676 C C . SER A 1 106 ? 13.179 9.561 4.868 1.00 18.32 818 SER A C 1
ATOM 677 O O . SER A 1 106 ? 14.237 9.528 4.213 1.00 17.97 818 SER A O 1
ATOM 680 N N . TYR A 1 107 ? 12.207 8.667 4.736 1.00 15.45 819 TYR A N 1
ATOM 681 C CA . TYR A 1 107 ? 12.280 7.498 3.866 1.00 15.69 819 TYR A CA 1
ATOM 682 C C . TYR A 1 107 ? 12.274 7.911 2.387 1.00 19.82 819 TYR A C 1
ATOM 683 O O . TYR A 1 107 ? 13.160 7.505 1.646 1.00 19.57 819 TYR A O 1
ATOM 692 N N . LYS A 1 108 ? 11.302 8.710 1.961 1.00 16.97 820 LYS A N 1
ATOM 693 C CA . LYS A 1 108 ? 11.208 9.127 0.564 1.00 17.73 820 LYS A CA 1
ATOM 694 C C . LYS A 1 108 ? 12.398 9.958 0.078 1.00 22.26 820 LYS A C 1
ATOM 695 O O . LYS A 1 108 ? 12.909 9.715 -1.017 1.00 23.01 820 LYS A O 1
ATOM 701 N N . HIS A 1 109 ? 12.784 10.967 0.847 1.00 19.30 821 HIS A N 1
ATOM 702 C CA . HIS A 1 109 ? 13.822 11.918 0.437 1.00 20.47 821 HIS A CA 1
ATOM 703 C C . HIS A 1 109 ? 15.262 11.566 0.776 1.00 23.84 821 HIS A C 1
ATOM 704 O O . HIS A 1 109 ? 16.172 12.156 0.191 1.00 24.03 821 HIS A O 1
ATOM 711 N N . THR A 1 110 ? 15.499 10.675 1.756 1.00 19.88 822 THR A N 1
ATOM 712 C CA . THR A 1 110 ? 16.882 10.380 2.160 1.00 19.57 822 THR A CA 1
ATOM 713 C C . THR A 1 110 ? 17.188 8.899 2.233 1.00 24.20 822 THR A C 1
ATOM 714 O O . THR A 1 110 ? 18.302 8.539 2.594 1.00 24.04 822 THR A O 1
ATOM 718 N N . ASN A 1 111 ? 16.202 8.042 1.912 1.00 22.13 823 ASN A N 1
ATOM 719 C CA . ASN A 1 111 ? 16.243 6.592 2.097 1.00 22.59 823 ASN A CA 1
ATOM 720 C C . ASN A 1 111 ? 16.493 6.291 3.597 1.00 24.46 823 ASN A C 1
ATOM 721 O O . ASN A 1 111 ? 17.240 5.372 3.953 1.00 22.64 823 ASN A O 1
ATOM 726 N N . SER A 1 112 ? 15.891 7.139 4.472 1.00 20.09 824 SER A N 1
ATOM 727 C CA . SER A 1 112 ? 15.962 7.047 5.939 1.00 19.68 824 SER A CA 1
ATOM 728 C C . SER A 1 112 ? 17.381 7.134 6.514 1.00 24.36 824 SER A C 1
ATOM 729 O O . SER A 1 112 ? 17.688 6.486 7.513 1.00 24.03 824 SER A O 1
ATOM 732 N N . GLN A 1 113 ? 18.222 7.952 5.908 1.00 21.55 825 GLN A N 1
ATOM 733 C CA . GLN A 1 113 ? 19.573 8.198 6.390 1.00 22.38 825 GLN A CA 1
ATOM 734 C C . GLN A 1 113 ? 19.537 9.368 7.374 1.00 26.12 825 GLN A C 1
ATOM 735 O O . GLN A 1 113 ? 20.363 9.437 8.296 1.00 25.12 825 GLN A O 1
ATOM 741 N N . PHE A 1 114 ? 18.575 10.302 7.183 1.00 20.16 826 PHE A N 1
ATOM 742 C CA . PHE A 1 114 ? 18.433 11.471 8.051 1.00 19.81 826 PHE A CA 1
ATOM 743 C C . PHE A 1 114 ? 16.986 11.678 8.507 1.00 20.30 826 PHE A C 1
ATOM 744 O O . PHE A 1 114 ? 16.096 11.041 7.958 1.00 19.22 826 PHE A O 1
ATOM 752 N N . LEU A 1 115 ? 16.755 12.594 9.472 1.00 17.21 827 LEU A N 1
ATOM 753 C CA . LEU A 1 115 ? 15.377 12.953 9.859 1.00 17.18 827 LEU A CA 1
ATOM 754 C C . LEU A 1 115 ? 15.057 14.199 9.044 1.00 18.55 827 LEU A C 1
ATOM 755 O O . LEU A 1 115 ? 15.598 15.295 9.295 1.00 18.32 827 LEU A O 1
ATOM 760 N N . TYR A 1 116 ? 14.215 14.011 8.012 1.00 14.74 828 TYR A N 1
ATOM 761 C CA . TYR A 1 116 ? 13.864 15.085 7.064 1.00 14.18 828 TYR A CA 1
ATOM 762 C C . TYR A 1 116 ? 12.662 15.874 7.634 1.00 16.85 828 TYR A C 1
ATOM 763 O O . TYR A 1 116 ? 11.515 15.618 7.265 1.00 17.13 828 TYR A O 1
ATOM 772 N N . PHE A 1 117 ? 12.920 16.786 8.578 1.00 14.77 829 PHE A N 1
ATOM 773 C CA . PHE A 1 117 ? 11.818 17.583 9.176 1.00 14.50 829 PHE A CA 1
ATOM 774 C C . PHE A 1 117 ? 11.200 18.471 8.087 1.00 18.80 829 PHE A C 1
ATOM 775 O O . PHE A 1 117 ? 9.981 18.547 7.956 1.00 17.34 829 PHE A O 1
ATOM 783 N N . ALA A 1 118 ? 12.060 19.080 7.258 1.00 14.79 830 ALA A N 1
ATOM 784 C CA . ALA A 1 118 ? 11.617 19.941 6.165 1.00 14.81 830 ALA A CA 1
ATOM 785 C C . ALA A 1 118 ? 12.786 20.028 5.176 1.00 18.78 830 ALA A C 1
ATOM 786 O O . ALA A 1 118 ? 13.908 19.656 5.546 1.00 18.30 830 ALA A O 1
ATOM 788 N N . PRO A 1 119 ? 12.564 20.514 3.930 1.00 17.66 831 PRO A N 1
ATOM 789 C CA . PRO A 1 119 ? 13.694 20.643 2.989 1.00 16.83 831 PRO A CA 1
ATOM 790 C C . PRO A 1 119 ? 14.843 21.497 3.543 1.00 19.65 831 PRO A C 1
ATOM 791 O O . PRO A 1 119 ? 15.998 21.206 3.256 1.00 18.70 831 PRO A O 1
ATOM 795 N N . ASP A 1 120 ? 14.527 22.505 4.376 1.00 16.20 832 ASP A N 1
ATOM 796 C CA . ASP A 1 120 ? 15.505 23.423 4.986 1.00 16.48 832 ASP A CA 1
ATOM 797 C C . ASP A 1 120 ? 15.943 23.002 6.408 1.00 21.55 832 ASP A C 1
ATOM 798 O O . ASP A 1 120 ? 16.684 23.743 7.057 1.00 21.17 832 ASP A O 1
ATOM 803 N N . LEU A 1 121 ? 15.496 21.827 6.894 1.00 18.91 833 LEU A N 1
ATOM 804 C CA . LEU A 1 121 ? 15.886 21.348 8.226 1.00 18.88 833 LEU A CA 1
ATOM 805 C C . LEU A 1 121 ? 15.954 19.832 8.251 1.00 19.57 833 LEU A C 1
ATOM 806 O O . LEU A 1 121 ? 14.957 19.122 8.437 1.00 16.84 833 LEU A O 1
ATOM 811 N N . VAL A 1 122 ? 17.146 19.335 7.955 1.00 15.44 834 VAL A N 1
ATOM 812 C CA . VAL A 1 122 ? 17.402 17.911 7.860 1.00 16.69 834 VAL A CA 1
ATOM 813 C C . VAL A 1 122 ? 18.376 17.568 8.994 1.00 22.79 834 VAL A C 1
ATOM 814 O O . VAL A 1 122 ? 19.466 18.146 9.054 1.00 22.39 834 VAL A O 1
ATOM 818 N N . PHE A 1 123 ? 17.979 16.667 9.897 1.00 19.39 835 PHE A N 1
ATOM 819 C CA . PHE A 1 123 ? 18.815 16.340 11.055 1.00 18.50 835 PHE A CA 1
ATOM 820 C C . PHE A 1 123 ? 19.792 15.221 10.771 1.00 23.33 835 PHE A C 1
ATOM 821 O O . PHE A 1 123 ? 19.409 14.151 10.311 1.00 21.85 835 PHE A O 1
ATOM 829 N N . ASN A 1 124 ? 21.056 15.487 11.058 1.00 21.64 836 ASN A N 1
ATOM 830 C CA . ASN A 1 124 ? 22.147 14.508 11.047 1.00 22.07 836 ASN A CA 1
ATOM 831 C C . ASN A 1 124 ? 22.446 14.248 12.551 1.00 23.61 836 ASN A C 1
ATOM 832 O O . ASN A 1 124 ? 21.772 14.822 13.395 1.00 19.78 836 ASN A O 1
ATOM 837 N N . GLU A 1 125 ? 23.459 13.433 12.884 1.00 23.55 837 GLU A N 1
ATOM 838 C CA . GLU A 1 125 ? 23.853 13.169 14.282 1.00 23.15 837 GLU A CA 1
ATOM 839 C C . GLU A 1 125 ? 24.080 14.459 15.073 1.00 23.31 837 GLU A C 1
ATOM 840 O O . GLU A 1 125 ? 23.660 14.537 16.226 1.00 21.64 837 GLU A O 1
ATOM 846 N N . GLU A 1 126 ? 24.732 15.466 14.457 1.00 19.71 838 GLU A N 1
ATOM 847 C CA . GLU A 1 126 ? 25.044 16.750 15.089 1.00 19.55 838 GLU A CA 1
ATOM 848 C C . GLU A 1 126 ? 23.772 17.432 15.603 1.00 23.56 838 GLU A C 1
ATOM 849 O O . GLU A 1 126 ? 23.711 17.796 16.773 1.00 23.05 838 GLU A O 1
ATOM 855 N N . LYS A 1 127 ? 22.757 17.568 14.739 1.00 20.33 839 LYS A N 1
ATOM 856 C CA . LYS A 1 127 ? 21.496 18.213 15.120 1.00 20.02 839 LYS A CA 1
ATOM 857 C C . LYS A 1 127 ? 20.693 17.424 16.134 1.00 21.04 839 LYS A C 1
ATOM 858 O O . LYS A 1 127 ? 20.070 18.028 17.014 1.00 20.38 839 LYS A O 1
ATOM 864 N N . MET A 1 128 ? 20.756 16.089 16.067 1.00 18.44 840 MET A N 1
ATOM 865 C CA . MET A 1 128 ? 20.079 15.225 17.052 1.00 18.58 840 MET A CA 1
ATOM 866 C C . MET A 1 128 ? 20.617 15.538 18.458 1.00 23.64 840 MET A C 1
ATOM 867 O O . MET A 1 128 ? 19.829 15.713 19.397 1.00 23.01 840 MET A O 1
ATOM 872 N N . HIS A 1 129 ? 21.962 15.668 18.583 1.00 20.50 841 HIS A N 1
ATOM 873 C CA . HIS A 1 129 ? 22.594 16.008 19.852 1.00 20.68 841 HIS A CA 1
ATOM 874 C C . HIS A 1 129 ? 22.259 17.426 20.268 1.00 25.78 841 HIS A C 1
ATOM 875 O O . HIS A 1 129 ? 21.896 17.624 21.418 1.00 26.41 841 HIS A O 1
ATOM 882 N N . GLN A 1 130 ? 22.412 18.413 19.355 1.00 23.37 842 GLN A N 1
ATOM 883 C CA . GLN A 1 130 ? 22.173 19.824 19.659 1.00 24.25 842 GLN A CA 1
ATOM 884 C C . GLN A 1 130 ? 20.753 20.105 20.088 1.00 26.44 842 GLN A C 1
ATOM 885 O O . GLN A 1 130 ? 20.552 21.009 20.891 1.00 27.39 842 GLN A O 1
ATOM 891 N N . SER A 1 131 ? 19.771 19.320 19.595 1.00 22.04 843 SER A N 1
ATOM 892 C CA . SER A 1 131 ? 18.349 19.527 19.919 1.00 21.91 843 SER A CA 1
ATOM 893 C C . SER A 1 131 ? 18.001 19.135 21.356 1.00 27.17 843 SER A C 1
ATOM 894 O O . SER A 1 131 ? 16.872 19.412 21.796 1.00 27.48 843 SER A O 1
ATOM 897 N N . ALA A 1 132 ? 18.935 18.429 22.056 1.00 25.96 844 ALA A N 1
ATOM 898 C CA . ALA A 1 132 ? 18.804 17.882 23.430 1.00 26.85 844 ALA A CA 1
ATOM 899 C C . ALA A 1 132 ? 17.702 16.808 23.479 1.00 30.22 844 ALA A C 1
ATOM 900 O O . ALA A 1 132 ? 17.143 16.515 24.537 1.00 30.81 844 ALA A O 1
ATOM 902 N N . MET A 1 133 ? 17.427 16.206 22.312 1.00 25.62 845 MET A N 1
ATOM 903 C CA . MET A 1 133 ? 16.403 15.184 22.076 1.00 24.05 845 MET A CA 1
ATOM 904 C C . MET A 1 133 ? 17.028 13.968 21.414 1.00 26.33 845 MET A C 1
ATOM 905 O O . MET A 1 133 ? 16.342 13.279 20.667 1.00 24.37 845 MET A O 1
ATOM 910 N N . TYR A 1 134 ? 18.331 13.721 21.627 1.00 22.71 846 TYR A N 1
ATOM 911 C CA . TYR A 1 134 ? 19.035 12.638 20.931 1.00 21.54 846 TYR A CA 1
ATOM 912 C C . TYR A 1 134 ? 18.344 11.260 20.867 1.00 22.89 846 TYR A C 1
ATOM 913 O O . TYR A 1 134 ? 18.146 10.717 19.778 1.00 21.59 846 TYR A O 1
ATOM 922 N N . GLU A 1 135 ? 18.003 10.689 22.021 1.00 20.89 847 GLU A N 1
ATOM 923 C CA . GLU A 1 135 ? 17.379 9.362 22.122 1.00 21.43 847 GLU A CA 1
ATOM 924 C C . GLU A 1 135 ? 15.986 9.343 21.505 1.00 22.46 847 GLU A C 1
ATOM 925 O O . GLU A 1 135 ? 15.626 8.357 20.871 1.00 20.26 847 GLU A O 1
ATOM 931 N N . LEU A 1 136 ? 15.229 10.448 21.631 1.00 20.36 848 LEU A N 1
ATOM 932 C CA . LEU A 1 136 ? 13.900 10.551 21.014 1.00 19.08 848 LEU A CA 1
ATOM 933 C C . LEU A 1 136 ? 14.052 10.621 19.491 1.00 20.76 848 LEU A C 1
ATOM 934 O O . LEU A 1 136 ? 13.288 9.973 18.797 1.00 19.94 848 LEU A O 1
ATOM 939 N N . CYS A 1 137 ? 15.090 11.330 18.982 1.00 18.49 849 CYS A N 1
ATOM 940 C CA . CYS A 1 137 ? 15.378 11.364 17.532 1.00 19.18 849 CYS A CA 1
ATOM 941 C C . CYS A 1 137 ? 15.705 9.939 17.011 1.00 22.38 849 CYS A C 1
ATOM 942 O O . CYS A 1 137 ? 15.244 9.568 15.933 1.00 21.93 849 CYS A O 1
ATOM 945 N N A GLN A 1 138 ? 16.475 9.149 17.790 0.50 18.94 850 GLN A N 1
ATOM 946 N N B GLN A 1 138 ? 16.488 9.143 17.776 0.50 19.26 850 GLN A N 1
ATOM 947 C CA A GLN A 1 138 ? 16.808 7.756 17.455 0.50 18.76 850 GLN A CA 1
ATOM 948 C CA B GLN A 1 138 ? 16.798 7.756 17.390 0.50 19.26 850 GLN A CA 1
ATOM 949 C C A GLN A 1 138 ? 15.530 6.927 17.348 0.50 22.11 850 GLN A C 1
ATOM 950 C C B GLN A 1 138 ? 15.524 6.909 17.343 0.50 22.37 850 GLN A C 1
ATOM 951 O O A GLN A 1 138 ? 15.402 6.137 16.417 0.50 22.30 850 GLN A O 1
ATOM 952 O O B GLN A 1 138 ? 15.384 6.100 16.430 0.50 22.61 850 GLN A O 1
ATOM 963 N N . GLY A 1 139 ? 14.593 7.146 18.277 1.00 20.07 851 GLY A N 1
ATOM 964 C CA . GLY A 1 139 ? 13.288 6.465 18.309 1.00 19.67 851 GLY A CA 1
ATOM 965 C C . GLY A 1 139 ? 12.457 6.771 17.069 1.00 23.39 851 GLY A C 1
ATOM 966 O O . GLY A 1 139 ? 11.899 5.863 16.436 1.00 23.34 851 GLY A O 1
ATOM 967 N N . MET A 1 140 ? 12.413 8.060 16.676 1.00 19.10 852 MET A N 1
ATOM 968 C CA . MET A 1 140 ? 11.683 8.462 15.460 1.00 19.11 852 MET A CA 1
ATOM 969 C C . MET A 1 140 ? 12.381 7.875 14.245 1.00 24.13 852 MET A C 1
ATOM 970 O O . MET A 1 140 ? 11.705 7.383 13.348 1.00 24.21 852 MET A O 1
ATOM 975 N N . HIS A 1 141 ? 13.742 7.863 14.250 1.00 20.72 853 HIS A N 1
ATOM 976 C CA . HIS A 1 141 ? 14.533 7.308 13.139 1.00 21.67 853 HIS A CA 1
ATOM 977 C C . HIS A 1 141 ? 14.303 5.810 12.951 1.00 24.08 853 HIS A C 1
ATOM 978 O O . HIS A 1 141 ? 14.330 5.334 11.817 1.00 23.97 853 HIS A O 1
ATOM 985 N N . GLN A 1 142 ? 14.055 5.061 14.053 1.00 21.80 854 GLN A N 1
ATOM 986 C CA . GLN A 1 142 ? 13.771 3.614 13.973 1.00 21.53 854 GLN A CA 1
ATOM 987 C C . GLN A 1 142 ? 12.508 3.341 13.147 1.00 23.48 854 GLN A C 1
ATOM 988 O O . GLN A 1 142 ? 12.452 2.328 12.456 1.00 22.72 854 GLN A O 1
ATOM 994 N N . ILE A 1 143 ? 11.498 4.233 13.217 1.00 18.51 855 ILE A N 1
ATOM 995 C CA . ILE A 1 143 ? 10.284 4.097 12.390 1.00 18.22 855 ILE A CA 1
ATOM 996 C C . ILE A 1 143 ? 10.687 4.269 10.913 1.00 20.43 855 ILE A C 1
ATOM 997 O O . ILE A 1 143 ? 10.301 3.448 10.090 1.00 19.53 855 ILE A O 1
ATOM 1002 N N . SER A 1 144 ? 11.516 5.288 10.601 1.00 16.74 856 SER A N 1
ATOM 1003 C CA . SER A 1 144 ? 12.000 5.533 9.234 1.00 16.93 856 SER A CA 1
ATOM 1004 C C . SER A 1 144 ? 12.761 4.299 8.707 1.00 20.95 856 SER A C 1
ATOM 1005 O O . SER A 1 144 ? 12.563 3.905 7.562 1.00 19.65 856 SER A O 1
ATOM 1008 N N . LEU A 1 145 ? 13.545 3.641 9.582 1.00 20.09 857 LEU A N 1
ATOM 1009 C CA . LEU A 1 145 ? 14.291 2.418 9.243 1.00 20.02 857 LEU A CA 1
ATOM 1010 C C . LEU A 1 145 ? 13.372 1.246 8.979 1.00 23.35 857 LEU A C 1
ATOM 1011 O O . LEU A 1 145 ? 13.650 0.441 8.074 1.00 23.52 857 LEU A O 1
ATOM 1016 N N . GLN A 1 146 ? 12.230 1.180 9.705 1.00 19.38 858 GLN A N 1
ATOM 1017 C CA . GLN A 1 146 ? 11.241 0.132 9.454 1.00 19.06 858 GLN A CA 1
ATOM 1018 C C . GLN A 1 146 ? 10.577 0.321 8.077 1.00 22.50 858 GLN A C 1
ATOM 1019 O O . GLN A 1 146 ? 10.247 -0.665 7.413 1.00 20.80 858 GLN A O 1
ATOM 1025 N N . PHE A 1 147 ? 10.407 1.587 7.630 1.00 17.81 859 PHE A N 1
ATOM 1026 C CA . PHE A 1 147 ? 9.807 1.844 6.310 1.00 17.16 859 PHE A CA 1
ATOM 1027 C C . PHE A 1 147 ? 10.711 1.264 5.201 1.00 21.80 859 PHE A C 1
ATOM 1028 O O . PHE A 1 147 ? 10.196 0.709 4.219 1.00 20.36 859 PHE A O 1
ATOM 1036 N N . VAL A 1 148 ? 12.050 1.392 5.367 1.00 20.24 860 VAL A N 1
ATOM 1037 C CA . VAL A 1 148 ? 13.034 0.835 4.418 1.00 21.68 860 VAL A CA 1
ATOM 1038 C C . VAL A 1 148 ? 12.927 -0.704 4.415 1.00 26.01 860 VAL A C 1
ATOM 1039 O O . VAL A 1 148 ? 12.827 -1.312 3.351 1.00 25.91 860 VAL A O 1
ATOM 1043 N N . ARG A 1 149 ? 12.928 -1.316 5.610 1.00 25.04 861 ARG A N 1
ATOM 1044 C CA . ARG A 1 149 ? 12.839 -2.772 5.788 1.00 24.59 861 ARG A CA 1
ATOM 1045 C C . ARG A 1 149 ? 11.628 -3.343 5.081 1.00 28.71 861 ARG A C 1
ATOM 1046 O O . ARG A 1 149 ? 11.749 -4.336 4.363 1.00 27.75 861 ARG A O 1
ATOM 1054 N N . LEU A 1 150 ? 10.455 -2.713 5.279 1.00 24.19 862 LEU A N 1
ATOM 1055 C CA . LEU A 1 150 ? 9.206 -3.179 4.710 1.00 23.25 862 LEU A CA 1
ATOM 1056 C C . LEU A 1 150 ? 8.968 -2.726 3.285 1.00 25.14 862 LEU A C 1
ATOM 1057 O O . LEU A 1 150 ? 8.075 -3.262 2.644 1.00 25.06 862 LEU A O 1
ATOM 1062 N N . GLN A 1 151 ? 9.725 -1.721 2.795 1.00 23.04 863 GLN A N 1
ATOM 1063 C CA . GLN A 1 151 ? 9.537 -1.129 1.462 1.00 22.45 863 GLN A CA 1
ATOM 1064 C C . GLN A 1 151 ? 8.081 -0.604 1.393 1.00 22.37 863 GLN A C 1
ATOM 1065 O O . GLN A 1 151 ? 7.294 -0.930 0.501 1.00 20.25 863 GLN A O 1
ATOM 1071 N N . LEU A 1 152 ? 7.720 0.154 2.432 1.00 19.47 864 LEU A N 1
ATOM 1072 C CA . LEU A 1 152 ? 6.380 0.726 2.579 1.00 18.21 864 LEU A CA 1
ATOM 1073 C C . LEU A 1 152 ? 5.998 1.506 1.323 1.00 20.71 864 LEU A C 1
ATOM 1074 O O . LEU A 1 152 ? 6.806 2.272 0.791 1.00 20.33 864 LEU A O 1
ATOM 1079 N N . THR A 1 153 ? 4.778 1.306 0.851 1.00 16.60 865 THR A N 1
ATOM 1080 C CA . THR A 1 153 ? 4.330 2.024 -0.330 1.00 18.12 865 THR A CA 1
ATOM 1081 C C . THR A 1 153 ? 3.578 3.273 0.106 1.00 22.25 865 THR A C 1
ATOM 1082 O O . THR A 1 153 ? 3.098 3.355 1.249 1.00 20.82 865 THR A O 1
ATOM 1086 N N . PHE A 1 154 ? 3.402 4.210 -0.840 1.00 19.40 866 PHE A N 1
ATOM 1087 C CA . PHE A 1 154 ? 2.647 5.441 -0.591 1.00 19.14 866 PHE A CA 1
ATOM 1088 C C . PHE A 1 154 ? 1.185 5.133 -0.277 1.00 20.95 866 PHE A C 1
ATOM 1089 O O . PHE A 1 154 ? 0.609 5.754 0.606 1.00 20.56 866 PHE A O 1
ATOM 1097 N N . GLU A 1 155 ? 0.604 4.147 -0.969 1.00 18.11 867 GLU A N 1
ATOM 1098 C CA . GLU A 1 155 ? -0.774 3.702 -0.756 1.00 18.43 867 GLU A CA 1
ATOM 1099 C C . GLU A 1 155 ? -0.966 3.170 0.670 1.00 22.16 867 GLU A C 1
ATOM 1100 O O . GLU A 1 155 ? -1.930 3.549 1.333 1.00 20.94 867 GLU A O 1
ATOM 1106 N N . GLU A 1 156 ? -0.013 2.342 1.161 1.00 19.04 868 GLU A N 1
ATOM 1107 C CA . GLU A 1 156 ? -0.057 1.790 2.517 1.00 17.67 868 GLU A CA 1
ATOM 1108 C C . GLU A 1 156 ? 0.097 2.936 3.516 1.00 18.86 868 GLU A C 1
ATOM 1109 O O . GLU A 1 156 ? -0.686 3.039 4.456 1.00 16.86 868 GLU A O 1
ATOM 1115 N N . TYR A 1 157 ? 1.091 3.799 3.284 1.00 16.76 869 TYR A N 1
ATOM 1116 C CA . TYR A 1 157 ? 1.380 4.977 4.115 1.00 16.28 869 TYR A CA 1
ATOM 1117 C C . TYR A 1 157 ? 0.126 5.850 4.341 1.00 17.58 869 TYR A C 1
ATOM 1118 O O . TYR A 1 157 ? -0.209 6.150 5.486 1.00 16.51 869 TYR A O 1
ATOM 1127 N N . THR A 1 158 ? -0.568 6.240 3.259 1.00 14.50 870 THR A N 1
ATOM 1128 C CA . THR A 1 158 ? -1.755 7.107 3.393 1.00 14.87 870 THR A CA 1
ATOM 1129 C C . THR A 1 158 ? -2.871 6.473 4.228 1.00 17.54 870 THR A C 1
ATOM 1130 O O . THR A 1 158 ? -3.481 7.163 5.030 1.00 15.52 870 THR A O 1
ATOM 1134 N N . ILE A 1 159 ? -3.139 5.173 4.038 1.00 15.22 871 ILE A N 1
ATOM 1135 C CA . ILE A 1 159 ? -4.205 4.506 4.829 1.00 15.62 871 ILE A CA 1
ATOM 1136 C C . ILE A 1 159 ? -3.786 4.439 6.292 1.00 16.85 871 ILE A C 1
ATOM 1137 O O . ILE A 1 159 ? -4.575 4.742 7.182 1.00 15.25 871 ILE A O 1
ATOM 1142 N N . MET A 1 160 ? -2.536 4.031 6.536 1.00 14.75 872 MET A N 1
ATOM 1143 C CA . MET A 1 160 ? -1.991 3.932 7.907 1.00 14.41 872 MET A CA 1
ATOM 1144 C C . MET A 1 160 ? -2.058 5.284 8.649 1.00 16.44 872 MET A C 1
ATOM 1145 O O . MET A 1 160 ? -2.348 5.315 9.842 1.00 16.04 872 MET A O 1
ATOM 1150 N N . LYS A 1 161 ? -1.795 6.393 7.949 1.00 14.71 873 LYS A N 1
ATOM 1151 C CA . LYS A 1 161 ? -1.867 7.727 8.561 1.00 14.62 873 LYS A CA 1
ATOM 1152 C C . LYS A 1 161 ? -3.298 8.043 8.980 1.00 17.44 873 LYS A C 1
ATOM 1153 O O . LYS A 1 161 ? -3.516 8.612 10.052 1.00 15.19 873 LYS A O 1
ATOM 1159 N N . VAL A 1 162 ? -4.289 7.627 8.168 1.00 15.55 874 VAL A N 1
ATOM 1160 C CA . VAL A 1 162 ? -5.696 7.792 8.574 1.00 14.36 874 VAL A CA 1
ATOM 1161 C C . VAL A 1 162 ? -5.944 6.947 9.832 1.00 17.12 874 VAL A C 1
ATOM 1162 O O . VAL A 1 162 ? -6.574 7.411 10.784 1.00 15.33 874 VAL A O 1
ATOM 1166 N N . LEU A 1 163 ? -5.448 5.712 9.847 1.00 14.34 875 LEU A N 1
ATOM 1167 C CA . LEU A 1 163 ? -5.620 4.874 11.037 1.00 15.65 875 LEU A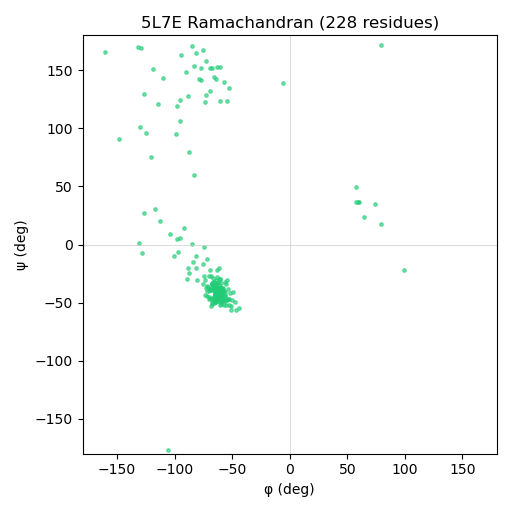 CA 1
ATOM 1168 C C . LEU A 1 163 ? -4.985 5.492 12.289 1.00 17.23 875 LEU A C 1
ATOM 1169 O O . LEU A 1 163 ? -5.561 5.387 13.367 1.00 16.21 875 LEU A O 1
ATOM 1174 N N . LEU A 1 164 ? -3.872 6.230 12.136 1.00 12.37 876 LEU A N 1
ATOM 1175 C CA . LEU A 1 164 ? -3.271 6.933 13.282 1.00 10.88 876 LEU A CA 1
ATOM 1176 C C . LEU A 1 164 ? -4.148 8.050 13.797 1.00 15.00 876 LEU A C 1
ATOM 1177 O O . LEU A 1 164 ? -4.262 8.235 15.005 1.00 14.64 876 LEU A O 1
ATOM 1182 N N . LEU A 1 165 ? -4.814 8.780 12.895 1.00 13.53 877 LEU A N 1
ATOM 1183 C CA . LEU A 1 165 ? -5.761 9.823 13.324 1.00 12.86 877 LEU A CA 1
ATOM 1184 C C . LEU A 1 165 ? -6.894 9.198 14.168 1.00 15.59 877 LEU A C 1
ATOM 1185 O O . LEU A 1 165 ? -7.461 9.853 15.058 1.00 15.47 877 LEU A O 1
ATOM 1190 N N . LEU A 1 166 ? -7.220 7.929 13.888 1.00 14.15 878 LEU A N 1
ATOM 1191 C CA . LEU A 1 166 ? -8.301 7.224 14.584 1.00 14.74 878 LEU A CA 1
ATOM 1192 C C . LEU A 1 166 ? -7.739 6.203 15.647 1.00 19.55 878 LEU A C 1
ATOM 1193 O O . LEU A 1 166 ? -8.427 5.234 15.978 1.00 19.17 878 LEU A O 1
ATOM 1198 N N A SER A 1 167 ? -6.521 6.427 16.166 0.50 16.31 879 SER A N 1
ATOM 1199 N N B SER A 1 167 ? -6.514 6.431 16.157 0.50 15.95 879 SER A N 1
ATOM 1200 C CA A SER A 1 167 ? -5.916 5.455 17.085 0.50 16.20 879 SER A CA 1
ATOM 1201 C CA B SER A 1 167 ? -5.851 5.485 17.065 0.50 15.66 879 SER A CA 1
ATOM 1202 C C A SER A 1 167 ? -5.942 5.758 18.579 0.50 19.27 879 SER A C 1
ATOM 1203 C C B SER A 1 167 ? -5.956 5.753 18.569 0.50 19.07 879 SER A C 1
ATOM 1204 O O A SER A 1 167 ? -5.475 4.931 19.368 0.50 18.29 879 SER A O 1
ATOM 1205 O O B SER A 1 167 ? -5.517 4.908 19.356 0.50 18.14 879 SER A O 1
ATOM 1210 N N . THR A 1 168 ? -6.460 6.928 18.970 1.00 16.08 880 THR A N 1
ATOM 1211 C CA . THR A 1 168 ? -6.566 7.307 20.393 1.00 16.27 880 THR A CA 1
ATOM 1212 C C . THR A 1 168 ? -7.910 7.971 20.640 1.00 20.33 880 THR A C 1
ATOM 1213 O O . THR A 1 168 ? -8.243 8.938 19.952 1.00 20.47 880 THR A O 1
ATOM 1217 N N . ILE A 1 169 ? -8.666 7.471 21.641 1.00 17.95 881 ILE A N 1
ATOM 1218 C CA . ILE A 1 169 ? -9.992 8.027 21.984 1.00 18.11 881 ILE A CA 1
ATOM 1219 C C . ILE A 1 169 ? -10.080 8.322 23.487 1.00 24.79 881 ILE A C 1
ATOM 1220 O O . ILE A 1 169 ? -9.198 7.877 24.229 1.00 24.45 881 ILE A O 1
ATOM 1225 N N . PRO A 1 170 ? -11.121 9.040 23.975 1.00 22.85 882 PRO A N 1
ATOM 1226 C CA . PRO A 1 170 ? -11.255 9.219 25.430 1.00 22.94 882 PRO A CA 1
ATOM 1227 C C . PRO A 1 170 ? -11.583 7.867 26.075 1.00 26.72 882 PRO A C 1
ATOM 1228 O O . PRO A 1 170 ? -12.186 7.001 25.443 1.00 24.01 882 PRO A O 1
ATOM 1232 N N . LYS A 1 171 ? -11.186 7.694 27.336 1.00 26.98 883 LYS A N 1
ATOM 1233 C CA . LYS A 1 171 ? -11.429 6.468 28.114 1.00 27.72 883 LYS A CA 1
ATOM 1234 C C . LYS A 1 171 ? -12.935 6.120 28.110 1.00 33.80 883 LYS A C 1
ATOM 1235 O O . LYS A 1 171 ? -13.282 4.953 27.988 1.00 34.40 883 LYS A O 1
ATOM 1241 N N . ASP A 1 172 ? -13.811 7.140 28.181 1.00 32.89 884 ASP A N 1
ATOM 1242 C CA . ASP A 1 172 ? -15.268 6.966 28.180 1.00 34.35 884 ASP A CA 1
ATOM 1243 C C . ASP A 1 172 ? -15.910 7.021 26.777 1.00 37.32 884 ASP A C 1
ATOM 1244 O O . ASP A 1 172 ? -17.131 7.103 26.668 1.00 37.74 884 ASP A O 1
ATOM 1249 N N . GLY A 1 173 ? -15.084 6.929 25.731 1.00 30.64 885 GLY A N 1
ATOM 1250 C CA . GLY A 1 173 ? -15.540 6.923 24.350 1.00 27.89 885 GLY A CA 1
ATOM 1251 C C . GLY A 1 173 ? -15.890 8.285 23.794 1.00 27.01 885 GLY A C 1
ATOM 1252 O O . GLY A 1 173 ? -15.895 9.288 24.506 1.00 25.94 885 GLY A O 1
ATOM 1253 N N . LEU A 1 174 ? -16.143 8.330 22.492 1.00 21.17 886 LEU A N 1
ATOM 1254 C CA . LEU A 1 174 ? -16.501 9.563 21.803 1.00 18.95 886 LEU A CA 1
ATOM 1255 C C . LEU A 1 174 ? -18.013 9.837 21.907 1.00 23.67 886 LEU A C 1
ATOM 1256 O O . LEU A 1 174 ? -18.775 8.952 22.321 1.00 22.98 886 LEU A O 1
ATOM 1261 N N . LYS A 1 175 ? -18.444 11.039 21.484 1.00 21.00 887 LYS A N 1
ATOM 1262 C CA . LYS A 1 175 ? -19.871 11.423 21.469 1.00 20.63 887 LYS A CA 1
ATOM 1263 C C . LYS A 1 175 ? -20.667 10.495 20.530 1.00 23.89 887 LYS A C 1
ATOM 1264 O O . LYS A 1 175 ? -21.773 10.058 20.863 1.00 21.83 887 LYS A O 1
ATOM 1270 N N . SER A 1 176 ? -20.087 10.189 19.361 1.00 21.10 888 SER A N 1
ATOM 1271 C CA . SER A 1 176 ? -20.678 9.269 18.394 1.00 20.72 888 SER A CA 1
ATOM 1272 C C . SER A 1 176 ? -19.693 8.121 18.168 1.00 23.24 888 SER A C 1
ATOM 1273 O O . SER A 1 176 ? -19.004 8.064 17.145 1.00 21.02 888 SER A O 1
ATOM 1276 N N . GLN A 1 177 ? -19.621 7.209 19.160 1.00 20.79 889 GLN A N 1
ATOM 1277 C CA . GLN A 1 177 ? -18.714 6.057 19.142 1.00 20.11 889 GLN A CA 1
ATOM 1278 C C . GLN A 1 177 ? -18.988 5.119 17.965 1.00 25.17 889 GLN A C 1
ATOM 1279 O O . GLN A 1 177 ? -18.039 4.667 17.337 1.00 24.92 889 GLN A O 1
ATOM 1285 N N . ALA A 1 178 ? -20.277 4.859 17.630 1.00 22.15 890 ALA A N 1
ATOM 1286 C CA . ALA A 1 178 ? -20.620 3.967 16.509 1.00 22.32 890 ALA A CA 1
ATOM 1287 C C . ALA A 1 178 ? -20.135 4.509 15.163 1.00 24.16 890 ALA A C 1
ATOM 1288 O O . ALA A 1 178 ? -19.558 3.749 14.377 1.00 23.31 890 ALA A O 1
ATOM 1290 N N . ALA A 1 179 ? -20.341 5.823 14.919 1.00 20.90 891 ALA A N 1
ATOM 1291 C CA . ALA A 1 179 ? -19.896 6.519 13.703 1.00 19.84 891 ALA A CA 1
ATOM 1292 C C . ALA A 1 179 ? -18.372 6.385 13.568 1.00 22.23 891 ALA A C 1
ATOM 1293 O O . ALA A 1 179 ? -17.888 6.040 12.499 1.00 21.30 891 ALA A O 1
ATOM 1295 N N . PHE A 1 180 ? -17.633 6.613 14.673 1.00 19.59 892 PHE A N 1
ATOM 1296 C CA . PHE A 1 180 ? -16.165 6.476 14.705 1.00 17.88 892 PHE A CA 1
ATOM 1297 C C . PHE A 1 180 ? -15.761 5.052 14.338 1.00 22.85 892 PHE A C 1
ATOM 1298 O O . PHE A 1 180 ? -14.882 4.855 13.499 1.00 21.66 892 PHE A O 1
ATOM 1306 N N . GLU A 1 181 ? -16.359 4.053 15.008 1.00 20.54 893 GLU A N 1
ATOM 1307 C CA . GLU A 1 181 ? -15.988 2.661 14.751 1.00 21.58 893 GLU A CA 1
ATOM 1308 C C . GLU A 1 181 ? -16.233 2.238 13.317 1.00 23.80 893 GLU A C 1
ATOM 1309 O O . GLU A 1 181 ? -15.400 1.537 12.753 1.00 23.19 893 GLU A O 1
ATOM 1315 N N . GLU A 1 182 ? -17.317 2.735 12.705 1.00 22.03 894 GLU A N 1
ATOM 1316 C CA . GLU A 1 182 ? -17.639 2.459 11.301 1.00 22.40 894 GLU A CA 1
ATOM 1317 C C . GLU A 1 182 ? -16.514 2.993 10.384 1.00 24.16 894 GLU A C 1
ATOM 1318 O O . GLU A 1 182 ? -16.044 2.282 9.481 1.00 23.38 894 GLU A O 1
ATOM 1324 N N . MET A 1 183 ? -16.109 4.242 10.611 1.00 19.97 895 MET A N 1
ATOM 1325 C CA . MET A 1 183 ? -15.042 4.871 9.836 1.00 18.56 895 MET A CA 1
ATOM 1326 C C . MET A 1 183 ? -13.734 4.085 10.013 1.00 21.89 895 MET A C 1
ATOM 1327 O O . MET A 1 183 ? -13.117 3.735 9.000 1.00 19.96 895 MET A O 1
ATOM 1332 N N A ARG A 1 184 ? -13.317 3.809 11.282 0.50 18.30 896 ARG A N 1
ATOM 1333 N N B ARG A 1 184 ? -13.324 3.808 11.278 0.50 18.80 896 ARG A N 1
ATOM 1334 C CA A ARG A 1 184 ? -12.088 3.057 11.572 0.50 17.77 896 ARG A CA 1
ATOM 1335 C CA B ARG A 1 184 ? -12.097 3.064 11.579 0.50 18.51 896 ARG A CA 1
ATOM 1336 C C A ARG A 1 184 ? -12.080 1.672 10.906 0.50 21.14 896 ARG A C 1
ATOM 1337 C C B ARG A 1 184 ? -12.074 1.669 10.931 0.50 21.66 896 ARG A C 1
ATOM 1338 O O A ARG A 1 184 ? -11.106 1.327 10.229 0.50 19.37 896 ARG A O 1
ATOM 1339 O O B ARG A 1 184 ? -11.082 1.314 10.288 0.50 20.14 896 ARG A O 1
ATOM 1354 N N . THR A 1 185 ? -13.171 0.898 11.082 1.00 19.49 897 THR A N 1
ATOM 1355 C CA . THR A 1 185 ? -13.304 -0.473 10.504 1.00 19.79 897 THR A CA 1
ATOM 1356 C C . THR A 1 185 ? -13.137 -0.425 8.997 1.00 22.96 897 THR A C 1
ATOM 1357 O O . THR A 1 185 ? -12.420 -1.245 8.440 1.00 23.63 897 THR A O 1
ATOM 1361 N N . ASN A 1 186 ? -13.751 0.572 8.358 1.00 20.22 898 ASN A N 1
ATOM 1362 C CA . ASN A 1 186 ? -13.657 0.716 6.910 1.00 21.68 898 ASN A CA 1
ATOM 1363 C C . ASN A 1 186 ? -12.237 1.012 6.409 1.00 24.62 898 ASN A C 1
ATOM 1364 O O . ASN A 1 186 ? -11.845 0.487 5.364 1.00 22.53 898 ASN A O 1
ATOM 1369 N N . TYR A 1 187 ? -11.455 1.821 7.165 1.00 21.23 899 TYR A N 1
ATOM 1370 C CA . TYR A 1 187 ? -10.064 2.067 6.768 1.00 20.05 899 TYR A CA 1
ATOM 1371 C C . TYR A 1 187 ? -9.181 0.841 7.048 1.00 23.61 899 TYR A C 1
ATOM 1372 O O . TYR A 1 187 ? -8.242 0.586 6.279 1.00 22.92 899 TYR A O 1
ATOM 1381 N N . ILE A 1 188 ? -9.509 0.037 8.104 1.00 20.43 900 ILE A N 1
ATOM 1382 C CA . ILE A 1 188 ? -8.771 -1.223 8.352 1.00 20.17 900 ILE A CA 1
ATOM 1383 C C . ILE A 1 188 ? -9.020 -2.143 7.115 1.00 24.96 900 ILE A C 1
ATOM 1384 O O . ILE A 1 188 ? -8.075 -2.742 6.603 1.00 23.88 900 ILE A O 1
ATOM 1389 N N . LYS A 1 189 ? -10.286 -2.202 6.620 1.00 23.89 901 LYS A N 1
ATOM 1390 C CA . LYS A 1 189 ? -10.633 -3.002 5.426 1.00 24.02 901 LYS A CA 1
ATOM 1391 C C . LYS A 1 189 ? -9.859 -2.509 4.212 1.00 27.65 901 LYS A C 1
ATOM 1392 O O . LYS A 1 189 ? -9.345 -3.335 3.463 1.00 25.92 901 LYS A O 1
ATOM 1398 N N . GLU A 1 190 ? -9.709 -1.162 4.047 1.00 23.07 902 GLU A N 1
ATOM 1399 C CA . GLU A 1 190 ? -8.913 -0.632 2.938 1.00 22.18 902 GLU A CA 1
ATOM 1400 C C . GLU A 1 190 ? -7.450 -1.038 3.049 1.00 25.78 902 GLU A C 1
ATOM 1401 O O . GLU A 1 190 ? -6.846 -1.368 2.030 1.00 26.01 902 GLU A O 1
ATOM 1407 N N . LEU A 1 191 ? -6.884 -1.062 4.279 1.00 21.72 903 LEU A N 1
ATOM 1408 C CA . LEU A 1 191 ? -5.488 -1.468 4.465 1.00 21.80 903 LEU A CA 1
ATOM 1409 C C . LEU A 1 191 ? -5.316 -2.935 4.061 1.00 26.79 903 LEU A C 1
ATOM 1410 O O . LEU A 1 191 ? -4.328 -3.262 3.397 1.00 26.71 903 LEU A O 1
ATOM 1415 N N . ARG A 1 192 ? -6.265 -3.806 4.473 1.00 24.64 904 ARG A N 1
ATOM 1416 C CA . ARG A 1 192 ? -6.216 -5.239 4.112 1.00 25.41 904 ARG A CA 1
ATOM 1417 C C . ARG A 1 192 ? -6.317 -5.479 2.593 1.00 31.31 904 ARG A C 1
ATOM 1418 O 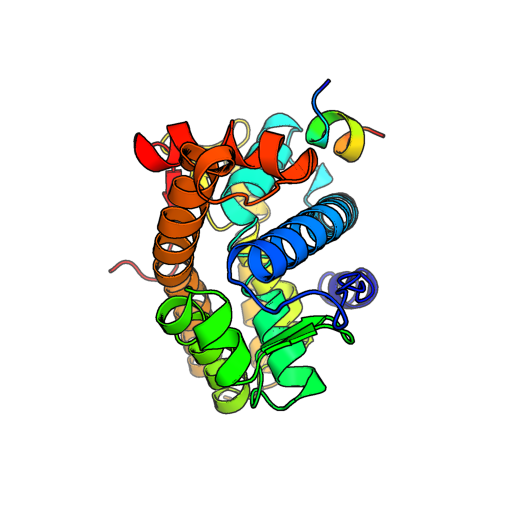O . ARG A 1 192 ? -5.628 -6.354 2.062 1.00 31.09 904 ARG A O 1
ATOM 1426 N N . LYS A 1 193 ? -7.139 -4.689 1.895 1.00 30.92 905 LYS A N 1
ATOM 1427 C CA . LYS A 1 193 ? -7.260 -4.782 0.433 1.00 31.56 905 LYS A CA 1
ATOM 1428 C C . LYS A 1 193 ? -5.970 -4.313 -0.260 1.00 36.46 905 LYS A C 1
ATOM 1429 O O . LYS A 1 193 ? -5.540 -4.921 -1.244 1.00 36.05 905 LYS A O 1
ATOM 1435 N N . MET A 1 194 ? -5.348 -3.245 0.269 1.00 32.53 906 MET A N 1
ATOM 1436 C CA . MET A 1 194 ? -4.125 -2.669 -0.270 1.00 33.54 906 MET A CA 1
ATOM 1437 C C . MET A 1 194 ? -2.890 -3.590 -0.166 1.00 37.31 906 MET A C 1
ATOM 1438 O O . MET A 1 194 ? -2.058 -3.586 -1.079 1.00 37.23 906 MET A O 1
ATOM 1443 N N . VAL A 1 195 ? -2.755 -4.350 0.943 1.00 33.28 907 VAL A N 1
ATOM 1444 C CA . VAL A 1 195 ? -1.603 -5.249 1.144 1.00 33.99 907 VAL A CA 1
ATOM 1445 C C . VAL A 1 195 ? -1.513 -6.379 0.108 1.00 42.47 907 VAL A C 1
ATOM 1446 O O . VAL A 1 195 ? -0.403 -6.811 -0.221 1.00 42.45 907 VAL A O 1
ATOM 1450 N N . THR A 1 196 ? -2.671 -6.796 -0.453 1.00 42.09 908 THR A N 1
ATOM 1451 C CA . THR A 1 196 ? -2.773 -7.821 -1.510 1.00 43.80 908 THR A CA 1
ATOM 1452 C C . THR A 1 196 ? -1.895 -7.476 -2.738 1.00 51.04 908 THR A C 1
ATOM 1453 O O . THR A 1 196 ? -1.404 -8.385 -3.410 1.00 51.80 908 THR A O 1
ATOM 1457 N N . LYS A 1 197 ? -1.693 -6.166 -3.004 1.00 48.28 909 LYS A N 1
ATOM 1458 C CA . LYS A 1 197 ? -0.877 -5.646 -4.104 1.00 48.76 909 LYS A CA 1
ATOM 1459 C C . LYS A 1 197 ? 0.627 -5.909 -3.911 1.00 53.44 909 LYS A C 1
ATOM 1460 O O . LYS A 1 197 ? 1.373 -5.888 -4.893 1.00 53.51 909 LYS A O 1
ATOM 1466 N N . SER A 1 198 ? 1.070 -6.143 -2.655 1.00 50.13 910 SER A N 1
ATOM 1467 C CA . SER A 1 198 ? 2.471 -6.432 -2.314 1.00 65.46 910 SER A CA 1
ATOM 1468 C C . SER A 1 198 ? 2.603 -7.847 -1.712 1.00 91.08 910 SER A C 1
ATOM 1469 O O . SER A 1 198 ? 3.033 -8.036 -0.571 1.00 50.32 910 SER A O 1
ATOM 1472 N N . GLN A 1 204 ? 0.725 -14.742 -0.949 1.00 43.44 916 GLN A N 1
ATOM 1473 C CA . GLN A 1 204 ? 0.177 -14.520 0.395 1.00 43.30 916 GLN A CA 1
ATOM 1474 C C . GLN A 1 204 ? 0.444 -13.095 0.880 1.00 45.41 916 GLN A C 1
ATOM 1475 O O . GLN A 1 204 ? 1.548 -12.573 0.683 1.00 45.44 916 GLN A O 1
ATOM 1481 N N . SER A 1 205 ? -0.562 -12.480 1.534 1.00 39.25 917 SER A N 1
ATOM 1482 C CA . SER A 1 205 ? -0.464 -11.102 2.009 1.00 37.42 917 SER A CA 1
ATOM 1483 C C . SER A 1 205 ? -0.814 -10.895 3.492 1.00 36.67 917 SER A C 1
ATOM 1484 O O . SER A 1 205 ? -0.630 -9.779 3.986 1.00 33.81 917 SER A O 1
ATOM 1487 N N . TRP A 1 206 ? -1.317 -11.947 4.199 1.00 31.48 918 TRP A N 1
ATOM 1488 C CA . TRP A 1 206 ? -1.660 -11.852 5.619 1.00 31.31 918 TRP A CA 1
ATOM 1489 C C . TRP A 1 206 ? -0.445 -11.434 6.421 1.00 31.28 918 TRP A C 1
ATOM 1490 O O . TRP A 1 206 ? -0.581 -10.642 7.356 1.00 31.57 918 TRP A O 1
ATOM 1501 N N . GLN A 1 207 ? 0.752 -11.928 6.033 1.00 24.20 919 GLN A N 1
ATOM 1502 C CA . GLN A 1 207 ? 2.003 -11.613 6.709 1.00 24.77 919 GLN A CA 1
ATOM 1503 C C . GLN A 1 207 ? 2.262 -10.108 6.665 1.00 27.99 919 GLN A C 1
ATOM 1504 O O . GLN A 1 207 ? 2.645 -9.529 7.677 1.00 26.89 919 GLN A O 1
ATOM 1510 N N . ARG A 1 208 ? 2.077 -9.486 5.490 1.00 25.95 920 ARG A N 1
ATOM 1511 C CA . ARG A 1 208 ? 2.330 -8.045 5.359 1.00 25.29 920 ARG A CA 1
ATOM 1512 C C . ARG A 1 208 ? 1.366 -7.249 6.219 1.00 24.52 920 ARG A C 1
ATOM 1513 O O . ARG A 1 208 ? 1.788 -6.297 6.869 1.00 24.10 920 ARG A O 1
ATOM 1521 N N . PHE A 1 209 ? 0.078 -7.626 6.211 1.00 21.04 921 PHE A N 1
ATOM 1522 C CA . PHE A 1 209 ? -0.935 -6.944 7.016 1.00 21.16 921 PHE A CA 1
ATOM 1523 C C . PHE A 1 209 ? -0.518 -6.884 8.497 1.00 23.43 921 PHE A C 1
ATOM 1524 O O . PHE A 1 209 ? -0.594 -5.814 9.097 1.00 21.14 921 PHE A O 1
ATOM 1532 N N . TYR A 1 210 ? -0.057 -8.027 9.073 1.00 19.68 922 TYR A N 1
ATOM 1533 C CA . TYR A 1 210 ? 0.384 -8.050 10.466 1.00 17.93 922 TYR A CA 1
ATOM 1534 C C . TYR A 1 210 ? 1.687 -7.302 10.696 1.00 19.90 922 TYR A C 1
ATOM 1535 O O . TYR A 1 210 ? 1.886 -6.827 11.794 1.00 19.14 922 TYR A O 1
ATOM 1544 N N . GLN A 1 211 ? 2.576 -7.174 9.683 1.00 18.42 923 GLN A N 1
ATOM 1545 C CA . GLN A 1 211 ? 3.779 -6.367 9.875 1.00 18.81 923 GLN A CA 1
ATOM 1546 C C . GLN A 1 211 ? 3.339 -4.877 9.964 1.00 21.19 923 GLN A C 1
ATOM 1547 O O . GLN A 1 211 ? 3.902 -4.125 10.755 1.00 20.79 923 GLN A O 1
ATOM 1553 N N . LEU A 1 212 ? 2.341 -4.469 9.156 1.00 18.37 924 LEU A N 1
ATOM 1554 C CA . LEU A 1 212 ? 1.861 -3.071 9.180 1.00 18.29 924 LEU A CA 1
ATOM 1555 C C . LEU A 1 212 ? 1.071 -2.747 10.435 1.00 19.68 924 LEU A C 1
ATOM 1556 O O . LEU A 1 212 ? 1.219 -1.643 10.970 1.00 19.02 924 LEU A O 1
ATOM 1561 N N . THR A 1 213 ? 0.209 -3.683 10.912 1.00 16.35 925 THR A N 1
ATOM 1562 C CA . THR A 1 213 ? -0.528 -3.393 12.148 1.00 15.69 925 THR A CA 1
ATOM 1563 C C . THR A 1 213 ? 0.437 -3.353 13.321 1.00 19.12 925 THR A C 1
ATOM 1564 O O . THR A 1 213 ? 0.221 -2.576 14.246 1.00 18.62 925 THR A O 1
ATOM 1568 N N . LYS A 1 214 ? 1.495 -4.199 13.303 1.00 17.12 926 LYS A N 1
ATOM 1569 C CA . LYS A 1 214 ? 2.526 -4.186 14.373 1.00 16.85 926 LYS A CA 1
ATOM 1570 C C . LYS A 1 214 ? 3.215 -2.803 14.384 1.00 20.06 926 LYS A C 1
ATOM 1571 O O . LYS A 1 214 ? 3.465 -2.234 15.445 1.00 19.23 926 LYS A O 1
ATOM 1577 N N . LEU A 1 215 ? 3.556 -2.302 13.198 1.00 18.05 927 LEU A N 1
ATOM 1578 C CA . LEU A 1 215 ? 4.200 -0.983 13.067 1.00 17.66 927 LEU A CA 1
ATOM 1579 C C . LEU A 1 215 ? 3.275 0.118 13.605 1.00 18.88 927 LEU A C 1
ATOM 1580 O O . LEU A 1 215 ? 3.742 0.961 14.378 1.00 19.14 927 LEU A O 1
ATOM 1585 N N . LEU A 1 216 ? 1.966 0.083 13.250 1.00 17.86 928 LEU A N 1
ATOM 1586 C CA . LEU A 1 216 ? 0.987 1.052 13.762 1.00 17.53 928 LEU A CA 1
ATOM 1587 C C . LEU A 1 216 ? 0.934 1.027 15.281 1.00 22.57 928 LEU A C 1
ATOM 1588 O O . LEU A 1 216 ? 1.029 2.083 15.913 1.00 21.01 928 LEU A O 1
ATOM 1593 N N . ASP A 1 217 ? 0.856 -0.194 15.886 1.00 18.35 929 ASP A N 1
ATOM 1594 C CA . ASP A 1 217 ? 0.851 -0.336 17.346 1.00 16.39 929 ASP A CA 1
ATOM 1595 C C . ASP A 1 217 ? 2.081 0.252 18.012 1.00 19.34 929 ASP A C 1
ATOM 1596 O O . ASP A 1 217 ? 1.940 0.915 19.031 1.00 20.04 929 ASP A O 1
ATOM 1601 N N . SER A 1 218 ? 3.271 0.053 17.418 1.00 17.50 930 SER A N 1
ATOM 1602 C CA . SER A 1 218 ? 4.553 0.552 17.941 1.00 17.44 930 SER A CA 1
ATOM 1603 C C . SER A 1 218 ? 4.601 2.099 18.023 1.00 21.19 930 SER A C 1
ATOM 1604 O O . SER A 1 218 ? 5.408 2.624 18.776 1.00 19.96 930 SER A O 1
ATOM 1607 N N . MET A 1 219 ? 3.729 2.819 17.269 1.00 18.05 931 MET A N 1
ATOM 1608 C CA . MET A 1 219 ? 3.690 4.297 17.325 1.00 16.20 931 MET A CA 1
ATOM 1609 C C . MET A 1 219 ? 3.238 4.774 18.706 1.00 20.13 931 MET A C 1
ATOM 1610 O O . MET A 1 219 ? 3.695 5.810 19.151 1.00 18.75 931 MET A O 1
ATOM 1615 N N . HIS A 1 220 ? 2.325 4.053 19.373 1.00 17.64 932 HIS A N 1
ATOM 1616 C CA . HIS A 1 220 ? 1.854 4.472 20.709 1.00 17.54 932 HIS A CA 1
ATOM 1617 C C . HIS A 1 220 ? 2.988 4.687 21.732 1.00 21.50 932 HIS A C 1
ATOM 1618 O O . HIS A 1 220 ? 3.033 5.706 22.418 1.00 19.94 932 HIS A O 1
ATOM 1625 N N . ASP A 1 221 ? 3.915 3.735 21.809 1.00 19.71 933 ASP A N 1
ATOM 1626 C CA . ASP A 1 221 ? 5.066 3.790 22.721 1.00 19.45 933 ASP A CA 1
ATOM 1627 C C . ASP A 1 221 ? 6.021 4.934 22.415 1.00 20.41 933 ASP A C 1
ATOM 1628 O O . ASP A 1 221 ? 6.419 5.6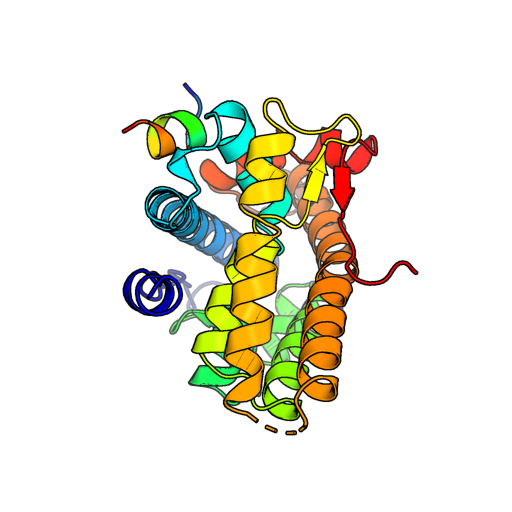74 23.324 1.00 20.26 933 ASP A O 1
ATOM 1633 N N . LEU A 1 222 ? 6.361 5.115 21.131 1.00 17.47 934 LEU A N 1
ATOM 1634 C CA . LEU A 1 222 ? 7.213 6.231 20.718 1.00 17.68 934 LEU A CA 1
ATOM 1635 C C . LEU A 1 222 ? 6.537 7.580 21.052 1.00 18.88 934 LEU A C 1
ATOM 1636 O O . LEU A 1 222 ? 7.176 8.481 21.591 1.00 15.83 934 LEU A O 1
ATOM 1641 N N . VAL A 1 223 ? 5.241 7.710 20.726 1.00 18.04 935 VAL A N 1
ATOM 1642 C CA . VAL A 1 223 ? 4.499 8.961 20.978 1.00 18.05 935 VAL A CA 1
ATOM 1643 C C . VAL A 1 223 ? 4.383 9.268 22.479 1.00 20.30 935 VAL A C 1
ATOM 1644 O O . VAL A 1 223 ? 4.482 10.430 22.879 1.00 18.97 935 VAL A O 1
ATOM 1648 N N . SER A 1 224 ? 4.197 8.231 23.306 1.00 18.60 936 SER A N 1
ATOM 1649 C CA . SER A 1 224 ? 4.134 8.415 24.749 1.00 18.46 936 SER A CA 1
ATOM 1650 C C . SER A 1 224 ? 5.424 9.121 25.229 1.00 22.03 936 SER A C 1
ATOM 1651 O O . SER A 1 224 ? 5.355 10.052 26.035 1.00 21.92 936 SER A O 1
ATOM 1654 N N . ASP A 1 225 ? 6.591 8.693 24.715 1.00 18.48 937 ASP A N 1
ATOM 1655 C CA . ASP A 1 225 ? 7.891 9.281 25.067 1.00 17.89 937 ASP A CA 1
ATOM 1656 C C . ASP A 1 225 ? 8.032 10.677 24.492 1.00 21.17 937 ASP A C 1
ATOM 1657 O O . ASP A 1 225 ? 8.535 11.562 25.176 1.00 19.03 937 ASP A O 1
ATOM 1662 N N . LEU A 1 226 ? 7.567 10.893 23.240 1.00 18.09 938 LEU A N 1
ATOM 1663 C CA . LEU A 1 226 ? 7.651 12.231 22.620 1.00 16.68 938 LEU A CA 1
ATOM 1664 C C . LEU A 1 226 ? 6.791 13.230 23.400 1.00 19.91 938 LEU A C 1
ATOM 1665 O O . LEU A 1 226 ? 7.236 14.339 23.704 1.00 18.66 938 LEU A O 1
ATOM 1670 N N . LEU A 1 227 ? 5.574 12.811 23.768 1.00 17.71 939 LEU A N 1
ATOM 1671 C CA . LEU A 1 227 ? 4.651 13.656 24.547 1.00 17.33 939 LEU A CA 1
ATOM 1672 C C . LEU A 1 227 ? 5.210 13.988 25.920 1.00 22.29 939 LEU A C 1
ATOM 1673 O O . LEU A 1 227 ? 5.111 15.143 26.335 1.00 21.56 939 LEU A O 1
ATOM 1678 N N . GLU A 1 228 ? 5.864 13.018 26.602 1.00 19.06 940 GLU A N 1
ATOM 1679 C CA . GLU A 1 228 ? 6.480 13.300 27.906 1.00 19.88 940 GLU A CA 1
ATOM 1680 C C . GLU A 1 228 ? 7.473 14.454 27.782 1.00 22.05 940 GLU A C 1
ATOM 1681 O O . GLU A 1 228 ? 7.470 15.358 28.630 1.00 20.39 940 GLU A O 1
ATOM 1687 N N . PHE A 1 229 ? 8.307 14.435 26.720 1.00 18.68 941 PHE A N 1
ATOM 1688 C CA . PHE A 1 229 ? 9.277 15.500 26.493 1.00 19.02 941 PHE A CA 1
ATOM 1689 C C . PHE A 1 229 ? 8.554 16.796 26.125 1.00 22.02 941 PHE A C 1
ATOM 1690 O O . PHE A 1 229 ? 8.883 17.852 26.660 1.00 22.12 941 PHE A O 1
ATOM 1698 N N . CYS A 1 230 ? 7.580 16.722 25.197 1.00 18.36 942 CYS A N 1
ATOM 1699 C CA . CYS A 1 230 ? 6.807 17.887 24.762 1.00 18.10 942 CYS A CA 1
ATOM 1700 C C . CYS A 1 230 ? 6.210 18.608 25.984 1.00 21.32 942 CYS A C 1
ATOM 1701 O O . CYS A 1 230 ? 6.391 19.823 26.137 1.00 21.00 942 CYS A O 1
ATOM 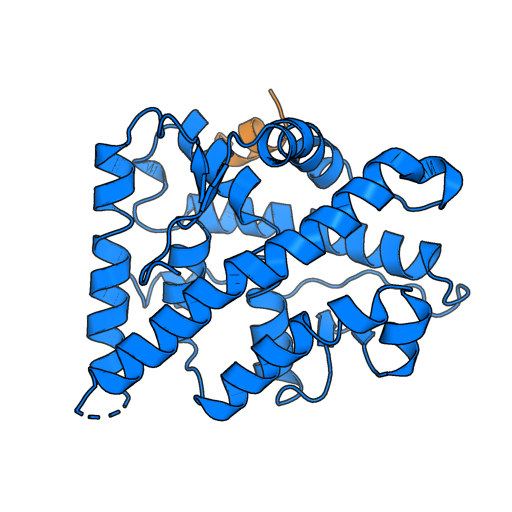1704 N N . PHE A 1 231 ? 5.509 17.851 26.846 1.00 17.46 943 PHE A N 1
ATOM 1705 C CA . PHE A 1 231 ? 4.836 18.388 28.047 1.00 17.36 943 PHE A CA 1
ATOM 1706 C C . PHE A 1 231 ? 5.795 19.081 28.995 1.00 22.16 943 PHE A C 1
ATOM 1707 O O . PHE A 1 231 ? 5.485 20.162 29.502 1.00 21.54 943 PHE A O 1
ATOM 1715 N N . TYR A 1 232 ? 6.972 18.475 29.210 1.00 20.52 944 TYR A N 1
ATOM 1716 C CA . TYR A 1 232 ? 8.038 19.031 30.040 1.00 21.56 944 TYR A CA 1
ATOM 1717 C C . TYR A 1 232 ? 8.485 20.392 29.507 1.00 22.79 944 TYR A C 1
ATOM 1718 O O . TYR A 1 232 ? 8.545 21.364 30.274 1.00 20.39 944 TYR A O 1
ATOM 1727 N N . THR A 1 233 ? 8.757 20.484 28.185 1.00 20.91 945 THR A N 1
ATOM 1728 C CA . THR A 1 233 ? 9.188 21.757 27.580 1.00 20.42 945 THR A CA 1
ATOM 1729 C C . THR A 1 233 ? 8.091 22.807 27.601 1.00 24.14 945 THR A C 1
ATOM 1730 O O . THR A 1 233 ? 8.390 24.008 27.633 1.00 23.04 945 THR A O 1
ATOM 1734 N N . PHE A 1 234 ? 6.833 22.364 27.559 1.00 21.13 946 PHE A N 1
ATOM 1735 C CA . PHE A 1 234 ? 5.677 23.267 27.594 1.00 20.24 946 PHE A CA 1
ATOM 1736 C C . PHE A 1 234 ? 5.509 23.871 28.997 1.00 26.68 946 PHE A C 1
ATOM 1737 O O . PHE A 1 234 ? 5.302 25.077 29.129 1.00 25.34 946 PHE A O 1
ATOM 1745 N N . ARG A 1 235 ? 5.628 23.039 30.038 1.00 27.80 947 ARG A N 1
ATOM 1746 C CA . ARG A 1 235 ? 5.543 23.470 31.441 1.00 30.28 947 ARG A CA 1
ATOM 1747 C C . ARG A 1 235 ? 6.702 24.395 31.840 1.00 40.69 947 ARG A C 1
ATOM 1748 O O . ARG A 1 235 ? 6.499 25.242 32.703 1.00 43.04 947 ARG A O 1
ATOM 1756 N N . GLU A 1 236 ? 7.911 24.213 31.249 1.00 39.18 948 GLU A N 1
ATOM 1757 C CA . GLU A 1 236 ? 9.124 25.003 31.556 1.00 40.77 948 GLU A CA 1
ATOM 1758 C C . GLU A 1 236 ? 9.603 25.905 30.376 1.00 46.85 948 GLU A C 1
ATOM 1759 O O . GLU A 1 236 ? 10.772 26.318 30.350 1.00 47.85 948 GLU A O 1
ATOM 1765 N N . SER A 1 237 ? 8.706 26.210 29.417 1.00 43.59 949 SER A N 1
ATOM 1766 C CA . SER A 1 237 ? 8.975 27.001 28.205 1.00 43.68 949 SER A CA 1
ATOM 1767 C C . SER A 1 237 ? 9.810 28.263 28.409 1.00 51.95 949 SER A C 1
ATOM 1768 O O . SER A 1 237 ? 10.831 28.399 27.737 1.00 51.68 949 SER A O 1
ATOM 1771 N N . HIS A 1 238 ? 9.389 29.168 29.327 1.00 51.41 950 HIS A N 1
ATOM 1772 C CA . HIS A 1 238 ? 10.083 30.431 29.624 1.00 52.94 950 HIS A CA 1
ATOM 1773 C C . HIS A 1 238 ? 11.525 30.204 30.125 1.00 56.76 950 HIS A C 1
ATOM 1774 O O . HIS A 1 238 ? 12.435 30.916 29.700 1.00 57.37 950 HIS A O 1
ATOM 1781 N N . ALA A 1 239 ? 11.718 29.209 31.016 1.00 52.39 951 ALA A N 1
ATOM 1782 C CA . ALA A 1 239 ? 13.010 28.849 31.610 1.00 52.12 951 ALA A CA 1
ATOM 1783 C C . ALA A 1 239 ? 13.979 28.319 30.549 1.00 56.04 951 ALA A C 1
ATOM 1784 O O . ALA A 1 239 ? 15.121 28.782 30.480 1.00 56.64 951 ALA A O 1
ATOM 1786 N N . LEU A 1 240 ? 13.498 27.388 29.693 1.00 50.71 952 LEU A N 1
ATOM 1787 C CA . LEU A 1 240 ? 14.264 26.756 28.612 1.00 49.31 952 LEU A CA 1
ATOM 1788 C C . LEU A 1 240 ? 14.353 27.627 27.354 1.00 49.32 952 LEU A C 1
ATOM 1789 O O . LEU A 1 240 ? 15.133 27.302 26.453 1.00 49.96 952 LEU A O 1
ATOM 1794 N N . LYS A 1 241 ? 13.577 28.742 27.304 1.00 41.54 953 LYS A N 1
ATOM 1795 C CA . LYS A 1 241 ? 13.469 29.680 26.173 1.00 39.70 953 LYS A CA 1
ATOM 1796 C C . LYS A 1 241 ? 12.946 28.957 24.903 1.00 37.75 953 LYS A C 1
ATOM 1797 O O . LYS A 1 241 ? 13.377 29.261 23.791 1.00 37.81 953 LYS A O 1
ATOM 1803 N N . VAL A 1 242 ? 12.023 27.996 25.089 1.00 28.85 954 VAL A N 1
ATOM 1804 C CA . VAL A 1 242 ? 11.443 27.223 23.982 1.00 26.95 954 VAL A CA 1
ATOM 1805 C C . VAL A 1 242 ? 10.090 27.862 23.631 1.00 28.13 954 VAL A C 1
ATOM 1806 O O . VAL A 1 242 ? 9.206 27.946 24.488 1.00 28.80 954 VAL A O 1
ATOM 1810 N N . GLU A 1 243 ? 9.946 28.334 22.394 1.00 21.97 955 GLU A N 1
ATOM 1811 C CA . GLU A 1 243 ? 8.712 28.996 21.975 1.00 21.60 955 GLU A CA 1
ATOM 1812 C C . GLU A 1 243 ? 7.702 28.004 21.401 1.00 22.63 955 GLU A C 1
ATOM 1813 O O . GLU A 1 243 ? 8.099 27.020 20.782 1.00 21.29 955 GLU A O 1
ATOM 1819 N N . PHE A 1 244 ? 6.411 28.292 21.596 1.00 18.01 956 PHE A N 1
ATOM 1820 C CA . PHE A 1 244 ? 5.293 27.492 21.079 1.00 18.43 956 PHE A CA 1
ATOM 1821 C C . PHE A 1 244 ? 4.340 28.370 20.294 1.00 22.35 956 PHE A C 1
ATOM 1822 O O . PHE A 1 244 ? 3.887 29.406 20.807 1.00 23.13 956 PHE A O 1
ATOM 1830 N N . PRO A 1 245 ? 3.989 27.961 19.054 1.00 17.79 957 PRO A N 1
ATOM 1831 C CA . PRO A 1 245 ? 3.005 28.737 18.284 1.00 17.36 957 PRO A CA 1
ATOM 1832 C C . PRO A 1 245 ? 1.600 28.522 18.870 1.00 18.09 957 PRO 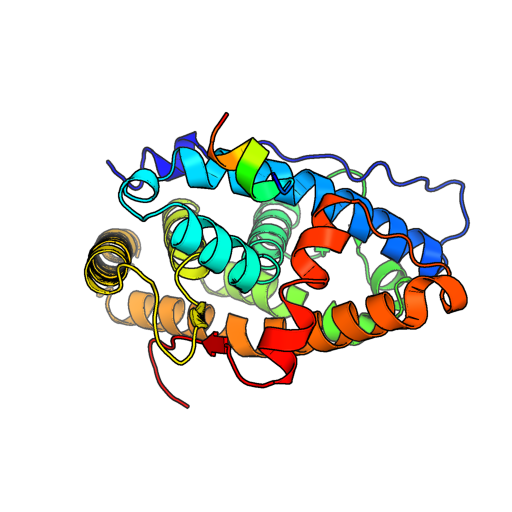A C 1
ATOM 1833 O O . PRO A 1 245 ? 1.394 27.541 19.595 1.00 17.35 957 PRO A O 1
ATOM 1837 N N . ALA A 1 246 ? 0.662 29.462 18.624 1.00 16.49 958 ALA A N 1
ATOM 1838 C CA . ALA A 1 246 ? -0.706 29.421 19.167 1.00 16.46 958 ALA A CA 1
ATOM 1839 C C . ALA A 1 246 ? -1.412 28.082 18.963 1.00 18.61 958 ALA A C 1
ATOM 1840 O O . ALA A 1 246 ? -2.092 27.638 19.875 1.00 18.40 958 ALA A O 1
ATOM 1842 N N . MET A 1 247 ? -1.263 27.451 17.777 1.00 18.00 959 MET A N 1
ATOM 1843 C CA . MET A 1 247 ? -1.916 26.145 17.459 1.00 17.81 959 MET A CA 1
ATOM 1844 C C . MET A 1 247 ? -1.455 25.090 18.457 1.00 19.78 959 MET A C 1
ATOM 1845 O O . MET A 1 247 ? -2.282 24.328 18.948 1.00 19.54 959 MET A O 1
ATOM 1850 N N . LEU A 1 248 ? -0.142 25.053 18.778 1.00 17.45 960 LEU A N 1
ATOM 1851 C CA . LEU A 1 248 ? 0.389 24.076 19.745 1.00 16.68 960 LEU A CA 1
ATOM 1852 C C . LEU A 1 248 ? -0.007 24.409 21.159 1.00 18.51 960 LEU A C 1
ATOM 1853 O O . LEU A 1 248 ? -0.316 23.509 21.927 1.00 16.00 960 LEU A O 1
ATOM 1858 N N . VAL A 1 249 ? -0.034 25.708 21.517 1.00 16.91 961 VAL A N 1
ATOM 1859 C CA . VAL A 1 249 ? -0.449 26.093 22.879 1.00 16.26 961 VAL A CA 1
ATOM 1860 C C . VAL A 1 249 ? -1.852 25.553 23.127 1.00 19.91 961 VAL A C 1
ATOM 1861 O O . VAL A 1 249 ? -2.109 24.996 24.187 1.00 18.60 961 VAL A O 1
ATOM 1865 N N . GLU A 1 250 ? -2.745 25.717 22.148 1.00 17.33 962 GLU A N 1
ATOM 1866 C CA . GLU A 1 250 ? -4.125 25.304 22.274 1.00 17.99 962 GLU A CA 1
ATOM 1867 C C . GLU A 1 250 ? -4.232 23.795 22.384 1.00 21.20 962 GLU A C 1
ATOM 1868 O O . GLU A 1 250 ? -4.876 23.305 23.320 1.00 21.05 962 GLU A O 1
ATOM 1874 N N . ILE A 1 251 ? -3.583 23.067 21.462 1.00 16.48 963 ILE A N 1
ATOM 1875 C CA . ILE A 1 251 ? -3.627 21.591 21.472 1.00 16.19 963 ILE A CA 1
ATOM 1876 C C . ILE A 1 251 ? -3.058 21.027 22.772 1.00 19.74 963 ILE A C 1
ATOM 1877 O O . ILE A 1 251 ? -3.713 20.202 23.394 1.00 19.34 963 ILE A O 1
ATOM 1882 N N . ILE A 1 252 ? -1.834 21.448 23.157 1.00 18.11 964 ILE A N 1
ATOM 1883 C CA . ILE A 1 252 ? -1.151 20.947 24.360 1.00 17.48 964 ILE A CA 1
ATOM 1884 C C . ILE A 1 252 ? -1.898 21.302 25.642 1.00 21.54 964 ILE A C 1
ATOM 1885 O O . ILE A 1 252 ? -2.038 20.435 26.510 1.00 20.61 964 ILE A O 1
ATOM 1890 N N . SER A 1 253 ? -2.406 22.559 25.761 1.00 19.33 965 SER A N 1
ATOM 1891 C CA . SER A 1 253 ? -3.191 22.968 26.949 1.00 19.24 965 SER A CA 1
ATOM 1892 C C . SER A 1 253 ? -4.397 22.043 27.207 1.00 23.45 965 SER A C 1
ATOM 1893 O O . SER A 1 253 ? -4.736 21.812 28.357 1.00 22.53 965 SER A O 1
ATOM 1896 N N A ASP A 1 254 ? -5.032 21.552 26.145 0.50 19.89 966 ASP A N 1
ATOM 1897 N N B ASP A 1 254 ? -5.058 21.553 26.137 0.50 21.15 966 ASP A N 1
ATOM 1898 C CA A ASP A 1 254 ? -6.158 20.635 26.252 0.50 19.94 966 ASP A CA 1
ATOM 1899 C CA B ASP A 1 254 ? -6.210 20.644 26.224 0.50 21.79 966 ASP A CA 1
ATOM 1900 C C A ASP A 1 254 ? -5.637 19.225 26.554 0.50 24.26 966 ASP A C 1
ATOM 1901 C C B ASP A 1 254 ? -5.759 19.184 26.431 0.50 25.29 966 ASP A C 1
ATOM 1902 O O A ASP A 1 254 ? -6.099 18.553 27.484 0.50 23.31 966 ASP A O 1
ATOM 1903 O O B ASP A 1 254 ? -6.347 18.456 27.237 0.50 24.86 966 ASP A O 1
ATOM 1912 N N . GLN A 1 255 ? -4.708 18.770 25.715 1.00 21.59 967 GLN A N 1
ATOM 1913 C CA . GLN A 1 255 ? -4.188 17.406 25.741 1.00 21.20 967 GLN A CA 1
ATOM 1914 C C . GLN A 1 255 ? -3.446 17.004 26.984 1.00 26.22 967 GLN A C 1
ATOM 1915 O O . GLN A 1 255 ? -3.652 15.880 27.457 1.00 27.26 967 GLN A O 1
ATOM 1921 N N . LEU A 1 256 ? -2.554 17.871 27.474 1.00 21.12 968 LEU A N 1
ATOM 1922 C CA . LEU A 1 256 ? -1.686 17.612 28.620 1.00 21.81 968 LEU A CA 1
ATOM 1923 C C . LEU A 1 256 ? -2.453 17.102 29.872 1.00 27.45 968 LEU A C 1
ATOM 1924 O O . LEU A 1 256 ? -2.116 16.015 30.336 1.00 24.84 968 LEU A O 1
ATOM 1929 N N . PRO A 1 257 ? -3.476 17.815 30.402 1.00 26.68 969 PRO A N 1
ATOM 1930 C CA . PRO A 1 257 ? -4.205 17.287 31.579 1.00 26.92 969 PRO A CA 1
ATOM 1931 C C . PRO A 1 257 ? -4.925 15.960 31.310 1.00 30.50 969 PRO A C 1
ATOM 1932 O O . PRO A 1 257 ? -5.016 15.133 32.210 1.00 30.55 969 PRO A O 1
ATOM 1936 N N . LYS A 1 258 ? -5.407 15.742 30.068 1.00 25.70 970 LYS A N 1
ATOM 1937 C CA . LYS A 1 258 ? -6.133 14.513 29.703 1.00 24.77 970 LYS A CA 1
ATOM 1938 C C . LYS A 1 258 ? -5.225 13.309 29.665 1.00 28.43 970 LYS A C 1
ATOM 1939 O O . LYS A 1 258 ? -5.572 12.264 30.229 1.00 27.72 970 LYS A O 1
ATOM 1945 N N . VAL A 1 259 ? -4.057 13.455 29.012 1.00 23.77 971 VAL A N 1
ATOM 1946 C CA . VAL A 1 259 ? -3.071 12.390 28.886 1.00 24.24 971 VAL A CA 1
ATOM 1947 C C . VAL A 1 259 ? -2.519 12.055 30.271 1.00 30.53 971 VAL A C 1
ATOM 1948 O O . VAL A 1 259 ? -2.503 10.877 30.646 1.00 29.61 971 VAL A O 1
ATOM 1952 N N . GLU A 1 260 ? -2.094 13.084 31.027 1.00 27.55 972 GLU A N 1
ATOM 1953 C CA . GLU A 1 260 ? -1.524 12.886 32.366 1.00 27.48 972 GLU A CA 1
ATOM 1954 C C . GLU A 1 260 ? -2.494 12.307 33.404 1.00 32.30 972 GLU A C 1
ATOM 1955 O O . GLU A 1 260 ? -2.061 11.561 34.288 1.00 32.68 972 GLU A O 1
ATOM 1961 N N . SER A 1 261 ? -3.791 12.600 33.275 1.00 29.07 973 SER A N 1
ATOM 1962 C CA . SER A 1 261 ? -4.810 12.067 34.185 1.00 29.55 973 SER A CA 1
ATOM 1963 C C . SER A 1 261 ? -5.317 10.668 33.796 1.00 33.48 973 SER A C 1
ATOM 1964 O O . SER A 1 261 ? -6.194 10.146 34.483 1.00 33.66 973 SER A O 1
ATOM 1967 N N . GLY A 1 262 ? -4.788 10.094 32.705 1.00 29.73 974 GLY A N 1
ATOM 1968 C CA . GLY A 1 262 ? -5.185 8.780 32.194 1.00 29.24 974 GLY A CA 1
ATOM 1969 C C . GLY A 1 262 ? -6.484 8.763 31.397 1.00 34.08 974 GLY A C 1
ATOM 1970 O O . GLY A 1 262 ? -7.076 7.695 31.195 1.00 33.59 974 GLY A O 1
ATOM 1971 N N . ASN A 1 263 ? -6.947 9.933 30.919 1.00 30.45 975 ASN A N 1
ATOM 1972 C CA . ASN A 1 263 ? -8.194 9.970 30.148 1.00 31.49 975 ASN A CA 1
ATOM 1973 C C . ASN A 1 263 ? -8.048 9.432 28.708 1.00 37.57 975 ASN A C 1
ATOM 1974 O O . ASN A 1 263 ? -9.036 9.041 28.098 1.00 40.30 975 ASN A O 1
ATOM 1979 N N . ALA A 1 264 ? -6.823 9.326 28.209 1.00 33.98 976 ALA A N 1
ATOM 1980 C CA . ALA A 1 264 ? -6.571 8.818 26.868 1.00 32.49 976 ALA A CA 1
ATOM 1981 C C . ALA A 1 264 ? -6.644 7.294 26.801 1.00 33.88 976 ALA A C 1
ATOM 1982 O O . ALA A 1 264 ? -6.257 6.582 27.744 1.00 34.53 976 ALA A O 1
ATOM 1984 N N . LYS A 1 265 ? -7.185 6.803 25.695 1.00 25.57 977 LYS A N 1
ATOM 1985 C CA . LYS A 1 265 ? -7.280 5.383 25.443 1.00 24.28 977 LYS A CA 1
ATOM 1986 C C . LYS A 1 265 ? -6.623 5.065 24.093 1.00 25.04 977 LYS A C 1
ATOM 1987 O O . LYS A 1 265 ? -7.278 5.177 23.053 1.00 23.20 977 LYS A O 1
ATOM 1993 N N . PRO A 1 266 ? -5.348 4.646 24.099 1.00 22.99 978 PRO A N 1
ATOM 1994 C CA . PRO A 1 266 ? -4.726 4.205 22.842 1.00 23.17 978 PRO A CA 1
ATOM 1995 C C . PRO A 1 266 ? -5.360 2.886 22.384 1.00 25.86 978 PRO A C 1
ATOM 1996 O O . PRO A 1 266 ? -5.578 1.966 23.184 1.00 24.57 978 PRO A O 1
ATOM 2000 N N . LEU A 1 267 ? -5.734 2.832 21.116 1.00 20.57 979 LEU A N 1
ATOM 2001 C CA . LEU A 1 267 ? -6.355 1.653 20.513 1.00 19.02 979 LEU A CA 1
ATOM 2002 C C . LEU A 1 267 ? -5.254 0.852 19.847 1.00 24.46 979 LEU A C 1
ATOM 2003 O O . LEU A 1 267 ? -4.499 1.395 19.044 1.00 24.48 979 LEU A O 1
ATOM 2008 N N . TYR A 1 268 ? -5.145 -0.415 20.220 1.00 19.10 980 TYR A N 1
ATOM 2009 C CA . TYR A 1 268 ? -4.163 -1.354 19.695 1.00 18.75 980 TYR A CA 1
ATOM 2010 C C . TYR A 1 268 ? -4.832 -2.383 18.838 1.00 21.69 980 TYR A C 1
ATOM 2011 O O . TYR A 1 268 ? -5.917 -2.864 19.165 1.00 21.28 980 TYR A O 1
ATOM 2020 N N . PHE A 1 269 ? -4.147 -2.784 17.774 1.00 19.92 981 PHE A N 1
ATOM 2021 C CA . PHE A 1 269 ? -4.603 -3.897 16.958 1.00 20.05 981 PHE A CA 1
ATOM 2022 C C . PHE A 1 269 ? -4.323 -5.164 17.780 1.00 21.33 981 PHE A C 1
ATOM 2023 O O . PHE A 1 269 ? -5.158 -6.054 17.856 1.00 20.73 981 PHE A O 1
ATOM 2031 N N . HIS A 1 270 ? -3.151 -5.213 18.393 1.00 18.31 982 HIS A N 1
ATOM 2032 C CA . HIS A 1 270 ? -2.656 -6.382 19.117 1.00 18.61 982 HIS A CA 1
ATOM 2033 C C . HIS A 1 270 ? -2.176 -5.991 20.489 1.00 27.50 982 HIS A C 1
ATOM 2034 O O . HIS A 1 270 ? -1.088 -5.420 20.646 1.00 29.31 982 HIS A O 1
ATOM 2041 N N . ARG A 1 271 ? -3.012 -6.260 21.475 1.00 25.85 983 ARG A N 1
ATOM 2042 C CA . ARG A 1 271 ? -2.740 -5.920 22.870 1.00 28.33 983 ARG A CA 1
ATOM 2043 C C . ARG A 1 271 ? -1.442 -6.510 23.435 1.00 33.59 983 ARG A C 1
ATOM 2044 O O . ARG A 1 271 ? -1.066 -7.640 23.125 1.00 31.20 983 ARG A O 1
ATOM 2052 N N . LYS A 1 272 ? -0.738 -5.695 24.228 1.00 32.78 984 LYS A N 1
ATOM 2053 C CA . LYS A 1 272 ? 0.521 -6.046 24.892 1.00 53.86 984 LYS A CA 1
ATOM 2054 C C . LYS A 1 272 ? 0.236 -6.927 26.105 1.00 91.58 984 LYS A C 1
ATOM 2055 O O . LYS A 1 272 ? 1.078 -7.732 26.495 1.00 67.07 984 LYS A O 1
ATOM 2061 N N . LYS B 2 1 ? -14.740 30.897 19.843 1.00 44.29 432 LYS B N 1
ATOM 2062 C CA . LYS B 2 1 ? -14.272 29.673 19.191 1.00 43.05 432 LYS B CA 1
ATOM 2063 C C . LYS B 2 1 ? -12.753 29.509 19.296 1.00 43.94 432 LYS B C 1
ATOM 2064 O O . LYS B 2 1 ? -12.008 30.471 19.133 1.00 44.65 432 LYS B O 1
ATOM 2070 N N . SER B 2 2 ? -12.299 28.272 19.515 1.00 37.38 433 SER B N 1
ATOM 2071 C CA . SER B 2 2 ? -10.880 27.904 19.556 1.00 34.34 433 SER B CA 1
ATOM 2072 C C . SER B 2 2 ? -10.351 27.873 18.121 1.00 33.14 433 SER B C 1
ATOM 2073 O O . SER B 2 2 ? -11.156 27.845 17.181 1.00 31.40 433 SER B O 1
ATOM 2076 N N . LEU B 2 3 ? -9.008 27.814 17.944 1.00 27.16 434 LEU B N 1
ATOM 2077 C CA . LEU B 2 3 ? -8.400 27.747 16.608 1.00 27.21 434 LEU B CA 1
ATOM 2078 C C . LEU B 2 3 ? -8.839 26.502 15.829 1.00 29.74 434 LEU B C 1
ATOM 2079 O O . LEU B 2 3 ? -9.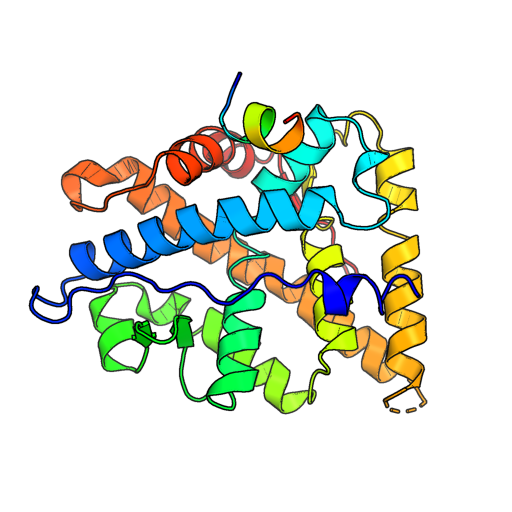104 26.607 14.636 1.00 27.89 434 LEU B O 1
ATOM 2084 N N . LEU B 2 4 ? -8.919 25.322 16.500 1.00 26.48 435 LEU B N 1
ATOM 2085 C CA . LEU B 2 4 ? -9.387 24.091 15.855 1.00 25.91 435 LEU B CA 1
ATOM 2086 C C . LEU B 2 4 ? -10.852 24.205 15.432 1.00 27.69 435 LEU B C 1
ATOM 2087 O O . LEU B 2 4 ? -11.185 23.765 14.343 1.00 26.04 435 LEU B O 1
ATOM 2092 N N . GLN B 2 5 ? -11.711 24.796 16.273 1.00 26.47 436 GLN B N 1
ATOM 2093 C CA . GLN B 2 5 ? -13.142 24.974 15.950 1.00 28.12 436 GLN B CA 1
ATOM 2094 C C . GLN B 2 5 ? -13.295 25.852 14.705 1.00 31.16 436 GLN B C 1
ATOM 2095 O O . GLN B 2 5 ? -14.001 25.473 13.767 1.00 30.67 436 GLN B O 1
ATOM 2101 N N . GLN B 2 6 ? -12.594 27.004 14.685 1.00 28.53 437 GLN B N 1
ATOM 2102 C CA . GLN B 2 6 ? -12.582 27.966 13.573 1.00 28.21 437 GLN B CA 1
ATOM 2103 C C . GLN B 2 6 ? -12.184 27.282 12.267 1.00 30.97 437 GLN B C 1
ATOM 2104 O O . GLN B 2 6 ? -12.927 27.363 11.291 1.00 30.28 437 GLN B O 1
ATOM 2110 N N . LEU B 2 7 ? -11.043 26.555 12.278 1.00 26.70 438 LEU B N 1
ATOM 2111 C CA . LEU B 2 7 ? -10.509 25.828 11.130 1.00 26.07 438 LEU B CA 1
ATOM 2112 C C . LEU B 2 7 ? -11.429 24.716 10.632 1.00 29.35 438 LEU B C 1
ATOM 2113 O O . LEU B 2 7 ? -11.560 24.543 9.423 1.00 29.36 438 LEU B O 1
ATOM 2118 N N . LEU B 2 8 ? -12.036 23.942 11.553 1.00 25.08 439 LEU B N 1
ATOM 2119 C CA . LEU B 2 8 ? -12.923 22.846 11.181 1.00 24.44 439 LEU B CA 1
ATOM 2120 C C . LEU B 2 8 ? -14.294 23.286 10.679 1.00 31.28 439 LEU B C 1
ATOM 2121 O O . LEU B 2 8 ? -14.906 22.544 9.913 1.00 31.80 439 LEU B O 1
ATOM 2126 N N . THR B 2 9 ? -14.776 24.464 11.106 1.00 29.00 440 THR B N 1
ATOM 2127 C CA . THR B 2 9 ? -16.114 24.960 10.727 1.00 29.92 440 THR B CA 1
ATOM 2128 C C . THR B 2 9 ? -16.110 26.013 9.603 1.00 37.65 440 THR B C 1
ATOM 2129 O O . THR B 2 9 ? -17.181 26.352 9.097 1.00 39.26 440 THR B O 1
ATOM 2133 N N . GLU B 2 10 ? -14.932 26.533 9.213 1.00 36.29 441 GLU B N 1
ATOM 2134 C CA . GLU B 2 10 ? -14.856 27.552 8.159 1.00 43.34 441 GLU B CA 1
ATOM 2135 C C . GLU B 2 10 ? -15.234 27.046 6.770 1.00 57.35 441 GLU B C 1
ATOM 2136 O O . GLU B 2 10 ? -14.834 25.918 6.410 1.00 62.29 441 GLU B O 1
#

CATH classification: 1.10.565.10

Solvent-accessible surface area: 12196 Å² total; per-residue (Å²): 96,47,6,120,57,1,63,127,38,50,46,140,77,28,154,0,48,39,68,92,106,115,92,41,49,26,45,40,0,14,14,10,21,22,94,4,14,3,71,20,0,68,34,15,0,114,11,0,36,88,4,48,29,0,121,123,5,47,64,105,2,9,24,18,0,0,15,14,1,5,26,11,3,22,4,0,18,4,0,28,29,0,29,138,85,22,85,2,126,83,1,31,22,0,52,55,2,52,1,64,104,98,38,14,106,54,0,67,22,56,143,32,1,76,25,12,39,99,12,0,69,54,0,44,146,11,110,5,45,61,55,1,3,2,0,0,11,0,0,3,0,0,7,18,6,23,130,125,24,16,150,41,53,85,32,2,90,120,13,22,62,70,10,45,116,32,0,86,128,18,0,88,154,72,183,16,132,71,29,26,116,68,0,0,150,9,6,12,45,1,29,63,19,11,68,76,5,12,130,46,13,7,122,8,45,140,73,32,164,58,61,128,4,126,32,38,68,14,3,63,40,0,0,58,39,0,18,76,81,45,92,90,43,46,27,100,62,35,49,47,79,229,190,176,42,61,1,61,84,28,4,65,153